Protein AF-A0A382Z714-F1 (afdb_monomer)

Mean predicted aligned error: 5.78 Å

InterPro domains:
  IPR004852 Di-haem cytochrome c peroxidase [PF03150] (22-232)
  IPR036909 Cytochrome c-like domain superfamily [G3DSA:1.10.760.10] (17-220)
  IPR036909 Cytochrome c-like domain superfamily [G3DSA:1.10.760.10] (221-259)
  IPR036909 Cytochrome c-like domain superfamily [SSF46626] (19-136)
  IPR036909 Cytochrome c-like domain superfamily [SSF46626] (215-258)
  IPR051395 Cytochrome c-dependent Peroxidase and MauG [PTHR30600] (18-257)

Solvent-accessible surface area (backbone atoms only — not comparable to full-atom values): 14145 Å² total; per-residue (Å²): 93,86,93,73,69,66,66,52,68,70,57,81,61,35,45,62,72,86,60,52,72,67,50,33,49,50,10,44,53,55,37,64,31,23,78,73,19,47,75,58,68,42,32,59,46,61,44,36,28,72,96,47,61,27,11,29,79,44,83,51,34,62,24,28,74,30,51,73,48,42,72,52,18,61,70,67,75,40,44,32,72,31,96,52,53,53,69,55,45,59,34,57,23,27,67,86,56,44,66,38,71,99,81,46,58,26,19,57,46,98,89,74,47,27,45,37,78,52,34,48,78,59,36,58,72,31,91,42,44,55,14,49,52,59,41,49,49,56,74,29,39,40,40,28,32,45,64,99,82,66,97,36,75,52,42,71,54,36,81,89,51,58,57,51,53,27,49,54,40,44,25,52,53,45,32,51,54,56,72,65,52,42,85,88,36,38,68,59,51,56,52,34,50,75,74,68,52,89,66,64,34,54,59,53,47,8,41,28,36,28,31,16,44,17,66,72,30,45,49,75,90,46,72,67,29,35,35,63,73,66,79,44,82,73,53,72,65,56,50,54,47,49,50,33,36,64,48,88,62,46,46,46,79,75,68,59,76,64,117

pLDDT: mean 89.33, std 10.78, range [45.03, 98.69]

Organism: NCBI:txid408172

Secondary structure (DSSP, 8-state):
-TTTT------S-BTTTT--HHHHHHHHHHHH-GGGSTTS---GGGTSBGGGTSB-SSSS-B-TT--SSHHHHHHTT-SPBPSSPPPP-TTTTBTT--EESTT--EEE-TTS-EE-TT-HHHHTTSSSHHHHHHHGGGG-IIIII--SS---HHHHHHTT--HHHHHHHHHHHHHHHHHHT-TTTHHHHHHHHHTT-----HHHHHHHHHHHHHHHS-----HHHHHHHTS----HHHHHHHHHHHTTT-GGGTS-S--

Structure (mmCIF, N/CA/C/O backbone):
data_AF-A0A382Z714-F1
#
_entry.id   AF-A0A382Z714-F1
#
loop_
_atom_site.group_PDB
_atom_site.id
_atom_site.type_symbol
_atom_site.label_atom_id
_atom_site.label_alt_id
_atom_site.label_comp_id
_atom_site.label_asym_id
_atom_site.label_entity_id
_atom_site.label_seq_id
_atom_site.pdbx_PDB_ins_code
_atom_site.Cartn_x
_atom_site.Cartn_y
_atom_site.Cartn_z
_atom_site.occupancy
_atom_site.B_iso_or_equiv
_atom_site.auth_seq_id
_atom_site.auth_comp_id
_atom_site.auth_asym_id
_atom_site.auth_atom_id
_atom_site.pdbx_PDB_model_num
ATOM 1 N N . LYS A 1 1 ? 14.746 -10.593 -27.944 1.00 51.25 1 LYS A N 1
ATOM 2 C CA . LYS A 1 1 ? 13.624 -11.308 -27.293 1.00 51.25 1 LYS A CA 1
ATOM 3 C C . LYS A 1 1 ? 14.062 -12.686 -26.797 1.00 51.25 1 LYS A C 1
ATOM 5 O O . LYS A 1 1 ? 13.893 -12.924 -25.617 1.00 51.25 1 LYS A O 1
ATOM 10 N N . GLU A 1 2 ? 14.714 -13.524 -27.610 1.00 54.62 2 GLU A N 1
ATOM 11 C CA . GLU A 1 2 ? 15.031 -14.921 -27.238 1.00 54.62 2 GLU A CA 1
ATOM 12 C C . GLU A 1 2 ? 15.967 -15.112 -26.027 1.00 54.62 2 GLU A C 1
ATOM 14 O O . GLU A 1 2 ? 15.710 -15.991 -25.217 1.00 54.62 2 GLU A O 1
ATOM 19 N N . LEU A 1 3 ? 16.999 -14.275 -25.840 1.00 56.41 3 LEU A N 1
ATOM 20 C CA . LEU A 1 3 ? 17.969 -14.475 -24.744 1.00 56.41 3 LEU A CA 1
ATOM 21 C C . LEU A 1 3 ? 17.419 -14.135 -23.341 1.00 56.41 3 LEU A C 1
ATOM 23 O O . LEU A 1 3 ? 17.880 -14.701 -22.359 1.00 56.41 3 LEU A O 1
ATOM 27 N N . TYR A 1 4 ? 16.442 -13.223 -23.247 1.00 68.31 4 TYR A N 1
ATOM 28 C CA . TYR A 1 4 ? 15.888 -12.731 -21.969 1.00 68.31 4 TYR A CA 1
ATOM 29 C C . TYR A 1 4 ? 14.373 -12.929 -21.844 1.00 68.31 4 TYR A C 1
ATOM 31 O O . TYR A 1 4 ? 13.778 -12.406 -20.913 1.00 68.31 4 TYR A O 1
ATOM 39 N N . GLN A 1 5 ? 13.748 -13.624 -22.802 1.00 76.25 5 GLN A N 1
ATOM 40 C CA . GLN A 1 5 ? 12.308 -13.924 -22.826 1.00 76.25 5 GLN A CA 1
ATOM 41 C C . GLN A 1 5 ? 11.415 -12.705 -22.520 1.00 76.25 5 GLN A C 1
ATOM 43 O O . GLN A 1 5 ? 10.431 -12.802 -21.802 1.00 76.25 5 GLN A O 1
ATOM 48 N N . LEU A 1 6 ? 11.782 -11.539 -23.067 1.00 82.75 6 LEU A N 1
ATOM 49 C CA . LEU A 1 6 ? 11.126 -10.268 -22.752 1.00 82.75 6 LEU A CA 1
ATOM 50 C C . LEU A 1 6 ? 9.688 -10.241 -23.273 1.00 82.75 6 LEU A C 1
ATOM 52 O O . LEU A 1 6 ? 9.472 -10.227 -24.492 1.00 82.75 6 LEU A O 1
ATOM 56 N N . THR A 1 7 ? 8.745 -10.160 -22.344 1.00 84.75 7 THR A N 1
ATOM 57 C CA . THR A 1 7 ? 7.316 -9.954 -22.582 1.00 84.75 7 THR A CA 1
ATOM 58 C C . THR A 1 7 ? 6.864 -8.653 -21.918 1.00 84.75 7 THR A C 1
ATOM 60 O O . THR A 1 7 ? 7.505 -8.221 -20.957 1.00 84.75 7 THR A O 1
ATOM 63 N N . PRO A 1 8 ? 5.799 -8.005 -22.424 1.00 84.88 8 PRO A N 1
ATOM 64 C CA . PRO A 1 8 ? 5.132 -6.936 -21.687 1.00 84.88 8 PRO A CA 1
ATOM 65 C C . PRO A 1 8 ? 4.751 -7.386 -20.270 1.00 84.88 8 PRO A C 1
ATOM 67 O O . PRO A 1 8 ? 4.528 -8.577 -20.032 1.00 84.88 8 PRO A O 1
ATOM 70 N N . LYS A 1 9 ? 4.692 -6.431 -19.343 1.00 84.56 9 LYS A N 1
ATOM 71 C CA . LYS A 1 9 ? 4.254 -6.649 -17.964 1.00 84.56 9 LYS A CA 1
ATOM 72 C C . LYS A 1 9 ? 2.793 -7.104 -17.900 1.00 84.56 9 LYS A C 1
ATOM 74 O O . LYS A 1 9 ? 1.932 -6.554 -18.581 1.00 84.56 9 LYS A O 1
ATOM 79 N N . GLU A 1 10 ? 2.510 -8.063 -17.021 1.00 84.69 10 GLU A N 1
ATOM 80 C CA . GLU A 1 10 ? 1.153 -8.540 -16.733 1.00 84.69 10 GLU A CA 1
ATOM 81 C C . GLU A 1 10 ? 0.629 -7.839 -15.474 1.00 84.69 10 GLU A C 1
ATOM 83 O O . GLU A 1 10 ? 1.058 -8.136 -14.365 1.00 84.69 10 GLU A O 1
ATOM 88 N N . CYS A 1 11 ? -0.280 -6.874 -15.634 1.00 86.06 11 CYS A N 1
ATOM 89 C CA . CYS A 1 11 ? -0.804 -6.085 -14.509 1.00 86.06 11 CYS A CA 1
ATOM 90 C C . CYS A 1 11 ? -2.157 -6.554 -13.970 1.00 86.06 11 CYS A C 1
ATOM 92 O O . CYS A 1 11 ? -2.603 -6.085 -12.923 1.00 86.06 11 CYS A O 1
ATOM 94 N N . GLY A 1 12 ? -2.822 -7.469 -14.678 1.00 84.25 12 GLY A N 1
ATOM 95 C CA . GLY A 1 12 ? -4.179 -7.904 -14.349 1.00 84.25 12 GLY A CA 1
ATOM 96 C C . GLY A 1 12 ? -4.269 -8.984 -13.268 1.00 84.25 12 GLY A C 1
ATOM 97 O O . GLY A 1 12 ? -5.333 -9.140 -12.667 1.00 84.25 12 GLY A O 1
ATOM 98 N N . ASP A 1 13 ? -3.191 -9.733 -13.006 1.00 90.06 13 ASP A N 1
ATOM 99 C CA . ASP A 1 13 ? -3.218 -10.874 -12.081 1.00 90.06 13 ASP A CA 1
ATOM 100 C C . ASP A 1 13 ? -2.911 -10.463 -10.633 1.00 90.06 13 ASP A C 1
ATOM 102 O O . ASP A 1 13 ? -1.870 -10.768 -10.044 1.00 90.06 13 ASP A O 1
ATOM 106 N N . ILE A 1 14 ? -3.851 -9.720 -10.054 1.00 92.44 14 ILE A N 1
ATOM 107 C CA . ILE A 1 14 ? -3.757 -9.211 -8.686 1.00 92.44 14 ILE A CA 1
ATOM 108 C C . ILE A 1 14 ? -4.420 -10.132 -7.658 1.00 92.44 14 ILE A C 1
ATOM 110 O O . ILE A 1 14 ? -5.306 -10.941 -7.956 1.00 92.44 14 ILE A O 1
ATOM 114 N N . ARG A 1 15 ? -3.985 -9.989 -6.408 1.00 92.06 15 ARG A N 1
ATOM 115 C CA . ARG A 1 15 ? -4.702 -10.473 -5.223 1.00 92.06 15 ARG A CA 1
ATOM 116 C C . ARG A 1 15 ? -5.983 -9.660 -5.039 1.00 92.06 15 ARG A C 1
ATOM 118 O O . ARG A 1 15 ? -6.067 -8.539 -5.522 1.00 92.06 15 ARG A O 1
ATOM 125 N N . PHE A 1 16 ? -6.972 -10.233 -4.349 1.00 91.25 16 PHE A N 1
ATOM 126 C CA . PHE A 1 16 ? -8.253 -9.564 -4.071 1.00 91.25 16 PHE A CA 1
ATOM 127 C C . PHE A 1 16 ? -8.984 -9.042 -5.323 1.00 91.25 16 PHE A C 1
ATOM 129 O O . PHE A 1 16 ? -9.716 -8.060 -5.262 1.00 91.25 16 PHE A O 1
ATOM 136 N N . ARG A 1 17 ? -8.784 -9.693 -6.477 1.00 87.56 17 ARG A N 1
ATOM 137 C CA . ARG A 1 17 ? -9.352 -9.255 -7.761 1.00 87.56 17 ARG A CA 1
ATOM 138 C C . ARG A 1 17 ? -10.883 -9.252 -7.775 1.00 87.56 17 ARG A C 1
ATOM 140 O O . ARG A 1 17 ? -11.477 -8.470 -8.504 1.00 87.56 17 ARG A O 1
ATOM 147 N N . ASP A 1 18 ? -11.491 -10.147 -7.004 1.00 91.75 18 ASP A N 1
ATOM 148 C CA . ASP A 1 18 ? -12.940 -10.341 -6.978 1.00 91.75 18 ASP A CA 1
ATOM 149 C C . ASP A 1 18 ? -13.610 -9.568 -5.816 1.00 91.75 18 ASP A C 1
ATOM 151 O O . ASP A 1 18 ? -14.776 -9.812 -5.516 1.00 91.75 18 ASP A O 1
ATOM 155 N N . ALA A 1 19 ? -12.877 -8.657 -5.156 1.00 94.88 19 ALA A N 1
ATOM 156 C CA . ALA A 1 19 ? -13.428 -7.777 -4.128 1.00 94.88 19 ALA A CA 1
ATOM 157 C C . ALA A 1 19 ? -14.449 -6.798 -4.725 1.00 94.88 19 ALA A C 1
ATOM 159 O O . ALA A 1 19 ? -14.295 -6.322 -5.852 1.00 94.88 19 ALA A O 1
ATOM 160 N N . SER A 1 20 ? -15.489 -6.493 -3.957 1.00 97.06 20 SER A N 1
ATOM 161 C CA . SER A 1 20 ? -16.503 -5.507 -4.320 1.00 97.06 20 SER A CA 1
ATOM 162 C C . SER A 1 20 ? -15.975 -4.073 -4.227 1.00 97.06 20 SER A C 1
ATOM 164 O O . SER A 1 20 ? -15.054 -3.777 -3.464 1.00 97.06 20 SER A O 1
ATOM 166 N N . ASP A 1 21 ? -16.609 -3.157 -4.962 1.00 97.62 21 ASP A N 1
ATOM 167 C CA . ASP A 1 21 ? -16.278 -1.727 -4.905 1.00 97.62 21 ASP A CA 1
ATOM 168 C C . ASP A 1 21 ? -16.415 -1.164 -3.478 1.00 97.62 21 ASP A C 1
ATOM 170 O O . ASP A 1 21 ? -15.606 -0.339 -3.058 1.00 97.62 21 ASP A O 1
ATOM 174 N N . ASP A 1 22 ? -17.398 -1.649 -2.708 1.00 98.00 22 ASP A N 1
ATOM 175 C CA . ASP A 1 22 ? -17.601 -1.259 -1.309 1.00 98.00 22 ASP A CA 1
ATOM 176 C C . ASP A 1 22 ? -16.440 -1.736 -0.407 1.00 98.00 22 ASP A C 1
ATOM 178 O O . ASP A 1 22 ? -16.016 -0.995 0.477 1.00 98.00 22 ASP A O 1
ATOM 182 N N . GLU A 1 23 ? -15.883 -2.935 -0.629 1.00 98.12 23 GLU A N 1
ATOM 183 C CA . GLU A 1 23 ? -14.712 -3.432 0.120 1.00 98.12 23 GLU A CA 1
ATOM 184 C C . GLU A 1 23 ? -13.444 -2.635 -0.207 1.00 98.12 23 GLU A C 1
ATOM 186 O O . GLU A 1 23 ? -12.685 -2.270 0.694 1.00 98.12 23 GLU A O 1
ATOM 191 N N . VAL A 1 24 ? -13.224 -2.325 -1.490 1.00 98.38 24 VAL A N 1
ATOM 192 C CA . VAL A 1 24 ? -12.110 -1.468 -1.927 1.00 98.38 24 VAL A CA 1
ATOM 193 C C . VAL A 1 24 ? -12.255 -0.071 -1.324 1.00 98.38 24 VAL A C 1
ATOM 195 O O . VAL A 1 24 ? -11.282 0.486 -0.814 1.00 98.38 24 VAL A O 1
ATOM 198 N N . HIS A 1 25 ? -13.471 0.480 -1.323 1.00 98.44 25 HIS A N 1
ATOM 199 C CA . HIS A 1 25 ? -13.750 1.782 -0.731 1.00 98.44 25 HIS A CA 1
ATOM 200 C C . HIS A 1 25 ? -13.543 1.790 0.788 1.00 98.44 25 HIS A C 1
ATOM 202 O O . HIS A 1 25 ? -12.924 2.718 1.307 1.00 98.44 25 HIS A O 1
ATOM 208 N N . LEU A 1 26 ? -13.972 0.746 1.500 1.00 98.50 26 LEU A N 1
ATOM 209 C CA . LEU A 1 26 ? -13.724 0.623 2.936 1.00 98.50 26 LEU A CA 1
ATOM 210 C C . LEU A 1 26 ? -12.221 0.565 3.248 1.00 98.50 26 LEU A C 1
ATOM 212 O O . LEU A 1 26 ? -11.752 1.236 4.167 1.00 98.50 26 LEU A O 1
ATOM 216 N N . GLY A 1 27 ? -11.449 -0.182 2.454 1.00 98.50 27 GLY A N 1
ATOM 217 C CA . GLY A 1 27 ? -9.991 -0.205 2.565 1.00 98.50 27 GLY A CA 1
ATOM 218 C C . GLY A 1 27 ? -9.349 1.162 2.303 1.00 98.50 27 GLY A C 1
ATOM 219 O O . GLY A 1 27 ? -8.408 1.531 3.004 1.00 98.50 27 GLY A O 1
ATOM 220 N N . LYS A 1 28 ? -9.891 1.948 1.363 1.00 98.50 28 LYS A N 1
ATOM 221 C CA . LYS A 1 28 ? -9.458 3.332 1.119 1.00 98.50 28 LYS A CA 1
ATOM 222 C C . LYS A 1 28 ? -9.695 4.221 2.341 1.00 98.50 28 LYS A C 1
ATOM 224 O O . LYS A 1 28 ? -8.778 4.917 2.767 1.00 98.50 28 LYS A O 1
ATOM 229 N N . LEU A 1 29 ? -10.897 4.174 2.922 1.00 98.31 29 LEU A N 1
ATOM 230 C CA . LEU A 1 29 ? -11.220 4.963 4.114 1.00 98.31 29 LEU A CA 1
ATOM 231 C C . LEU A 1 29 ? -10.264 4.637 5.268 1.00 98.31 29 LEU A C 1
ATOM 233 O O . LEU A 1 29 ? -9.801 5.541 5.953 1.00 98.31 29 LEU A O 1
ATOM 237 N N . LEU A 1 30 ? -9.915 3.359 5.454 1.00 98.31 30 LEU A N 1
ATOM 238 C CA . LEU A 1 30 ? -8.910 2.945 6.438 1.00 98.31 30 LEU A CA 1
ATOM 239 C C . LEU A 1 30 ? -7.512 3.488 6.112 1.00 98.31 30 LEU A C 1
ATOM 241 O O . LEU A 1 30 ? -6.824 3.960 7.012 1.00 98.31 30 LEU A O 1
ATOM 245 N N . PHE A 1 31 ? -7.098 3.451 4.845 1.00 98.19 31 PHE A N 1
ATOM 246 C CA . PHE A 1 31 ? -5.790 3.940 4.394 1.00 98.19 31 PHE A CA 1
ATOM 247 C C . PHE A 1 31 ? -5.604 5.453 4.616 1.00 98.19 31 PHE A C 1
ATOM 249 O O . PHE A 1 31 ? -4.496 5.923 4.887 1.00 98.19 31 PHE A O 1
ATOM 256 N N . GLU A 1 32 ? -6.693 6.213 4.519 1.00 97.06 32 GLU A N 1
ATOM 257 C CA . GLU A 1 32 ? -6.733 7.663 4.743 1.00 97.06 32 GLU A CA 1
ATOM 258 C C . GLU A 1 32 ? -7.019 8.033 6.211 1.00 97.06 32 GLU A C 1
ATOM 260 O O . GLU A 1 32 ? -6.857 9.190 6.607 1.00 97.06 32 GLU A O 1
ATOM 265 N N . SER A 1 33 ? -7.422 7.066 7.042 1.00 95.88 33 SER A N 1
ATOM 266 C CA . SER A 1 33 ? -7.841 7.321 8.417 1.00 95.88 33 SER A CA 1
ATOM 267 C C . SER A 1 33 ? -6.668 7.393 9.385 1.00 95.88 33 SER A C 1
ATOM 269 O O . SER A 1 33 ? -5.870 6.466 9.522 1.00 95.88 33 SER A O 1
ATOM 271 N N . LYS A 1 34 ? -6.641 8.477 10.160 1.00 94.00 34 LYS A N 1
ATOM 272 C CA . LYS A 1 34 ? -5.731 8.634 11.300 1.00 94.00 34 LYS A CA 1
ATOM 273 C C . LYS A 1 34 ? -6.179 7.845 12.529 1.00 94.00 34 LYS A C 1
ATOM 275 O O . LYS A 1 34 ? -5.385 7.643 13.439 1.00 94.00 34 LYS A O 1
ATOM 280 N N . ALA A 1 35 ? -7.409 7.317 12.520 1.00 92.62 35 ALA A N 1
ATOM 281 C CA . ALA A 1 35 ? -7.956 6.522 13.617 1.00 92.62 35 ALA A CA 1
ATOM 282 C C . ALA A 1 35 ? -7.135 5.256 13.912 1.00 92.62 35 ALA A C 1
ATOM 284 O O . ALA A 1 35 ? -7.243 4.692 15.001 1.00 92.62 35 ALA A O 1
ATOM 285 N N . LEU A 1 36 ? -6.312 4.811 12.962 1.00 92.69 36 LEU A N 1
ATOM 286 C CA . LEU A 1 36 ? -5.424 3.665 13.123 1.00 92.69 36 LEU A CA 1
ATOM 287 C C . LEU A 1 36 ? -4.092 4.009 13.808 1.00 92.69 36 LEU A C 1
ATOM 289 O O . LEU A 1 36 ? -3.400 3.089 14.240 1.00 92.69 36 LEU A O 1
ATOM 293 N N . SER A 1 37 ? -3.727 5.290 13.931 1.00 90.69 37 SER A N 1
ATOM 294 C CA . SER A 1 37 ? -2.521 5.702 14.653 1.00 90.69 37 SER A CA 1
ATOM 295 C C . SER A 1 37 ? -2.792 5.924 16.142 1.00 90.69 37 SER A C 1
ATOM 297 O O . SER A 1 37 ? -3.920 6.188 16.569 1.00 90.69 37 SER A O 1
ATOM 299 N N . GLY A 1 38 ? -1.742 5.809 16.956 1.00 85.94 38 GLY A N 1
ATOM 300 C CA . GLY A 1 38 ? -1.833 5.969 18.408 1.00 85.94 38 GLY A CA 1
ATOM 301 C C . GLY A 1 38 ? -2.152 7.392 18.863 1.00 85.94 38 GLY A C 1
ATOM 302 O O . GLY A 1 38 ? -2.746 7.554 19.926 1.00 85.94 38 GLY A O 1
ATOM 303 N N . ASN A 1 39 ? -1.805 8.401 18.056 1.00 84.19 39 ASN A N 1
ATOM 304 C CA . ASN A 1 39 ? -2.000 9.822 18.363 1.00 84.19 39 ASN A CA 1
ATOM 305 C C . ASN A 1 39 ? -3.025 10.523 17.445 1.00 84.19 39 ASN A C 1
ATOM 307 O O . ASN A 1 39 ? -3.153 11.743 17.518 1.00 84.19 39 ASN A O 1
ATOM 311 N N . ASP A 1 40 ? -3.740 9.792 16.580 1.00 88.94 40 ASP A N 1
ATOM 312 C CA . ASP A 1 40 ? -4.732 10.354 15.645 1.00 88.94 40 ASP A CA 1
ATOM 313 C C . ASP A 1 40 ? -4.189 11.435 14.684 1.00 88.94 40 ASP A C 1
ATOM 315 O O . ASP A 1 40 ? -4.911 12.306 14.193 1.00 88.94 40 ASP A O 1
ATOM 319 N N . ASP A 1 41 ? -2.896 11.382 14.373 1.00 88.19 41 ASP A N 1
ATOM 320 C CA . ASP A 1 41 ? -2.156 12.427 13.660 1.00 88.19 41 ASP A CA 1
ATOM 321 C C . ASP A 1 41 ? -1.597 11.998 12.292 1.00 88.19 41 ASP A C 1
ATOM 323 O O . ASP A 1 41 ? -1.389 12.861 11.429 1.00 88.19 41 ASP A O 1
ATOM 327 N N . ILE A 1 42 ? -1.440 10.693 12.057 1.00 91.75 42 ILE A N 1
ATOM 328 C CA . ILE A 1 42 ? -0.852 10.101 10.851 1.00 91.75 42 ILE A CA 1
ATOM 329 C C . ILE A 1 42 ? -1.721 8.966 10.294 1.00 91.75 42 ILE A C 1
ATOM 331 O O . ILE A 1 42 ? -2.311 8.193 11.038 1.00 91.75 42 ILE A O 1
ATOM 335 N N . ALA A 1 43 ? -1.779 8.859 8.971 1.00 94.81 43 ALA A N 1
ATOM 336 C CA . ALA A 1 43 ? -2.410 7.777 8.224 1.00 94.81 43 ALA A CA 1
ATOM 337 C C . ALA A 1 43 ? -1.440 7.229 7.164 1.00 94.81 43 ALA A C 1
ATOM 339 O O . ALA A 1 43 ? -0.400 7.835 6.888 1.00 94.81 43 ALA A O 1
ATOM 340 N N . CYS A 1 44 ? -1.783 6.105 6.528 1.00 96.50 44 CYS A N 1
ATOM 341 C CA . CYS A 1 44 ? -0.941 5.487 5.498 1.00 96.50 44 CYS A CA 1
ATOM 342 C C . CYS A 1 44 ? -0.650 6.458 4.342 1.00 96.50 44 CYS A C 1
ATOM 344 O O . CYS A 1 44 ? 0.483 6.535 3.866 1.00 96.50 44 CYS A O 1
ATOM 346 N N . ILE A 1 45 ? -1.659 7.243 3.945 1.00 95.50 45 ILE A N 1
ATOM 347 C CA . ILE A 1 45 ? -1.566 8.230 2.860 1.00 95.50 45 ILE A CA 1
ATOM 348 C C . ILE A 1 45 ? -0.482 9.291 3.096 1.00 95.50 45 ILE A C 1
ATOM 350 O O . ILE A 1 45 ? 0.110 9.758 2.131 1.00 95.50 45 ILE A O 1
ATOM 354 N N . ASN A 1 46 ? -0.131 9.614 4.349 1.00 93.19 46 ASN A N 1
ATOM 355 C CA . ASN A 1 46 ? 0.874 10.646 4.630 1.00 93.19 46 ASN A CA 1
ATOM 356 C C . ASN A 1 46 ? 2.306 10.226 4.250 1.00 93.19 46 ASN A C 1
ATOM 358 O O . ASN A 1 46 ? 3.145 11.099 4.059 1.00 93.19 46 ASN A O 1
ATOM 362 N N . CYS A 1 47 ? 2.575 8.920 4.126 1.00 94.00 47 CYS A N 1
ATOM 363 C CA . CYS A 1 47 ? 3.864 8.373 3.676 1.00 94.00 47 CYS A CA 1
ATOM 364 C C . CYS A 1 47 ? 3.794 7.763 2.263 1.00 94.00 47 CYS A C 1
ATOM 366 O O . CYS A 1 47 ? 4.811 7.342 1.711 1.00 94.00 47 CYS A O 1
ATOM 368 N N . HIS A 1 48 ? 2.597 7.660 1.687 1.00 96.31 48 HIS A N 1
ATOM 369 C CA . HIS A 1 48 ? 2.324 6.978 0.425 1.00 96.31 48 HIS A CA 1
ATOM 370 C C . HIS A 1 48 ? 1.566 7.914 -0.519 1.00 96.31 48 HIS A C 1
ATOM 372 O O . HIS A 1 48 ? 0.400 7.700 -0.842 1.00 96.31 48 HIS A O 1
ATOM 378 N N . LEU A 1 49 ? 2.261 8.963 -0.958 1.00 94.94 49 LEU A N 1
ATOM 379 C CA . LEU A 1 49 ? 1.700 10.107 -1.673 1.00 94.94 49 LEU A CA 1
ATOM 380 C C . LEU A 1 49 ? 1.645 9.856 -3.184 1.00 94.94 49 LEU A C 1
ATOM 382 O O . LEU A 1 49 ? 2.634 9.431 -3.791 1.00 94.94 49 LEU A O 1
ATOM 386 N N . ASP A 1 50 ? 0.512 10.180 -3.810 1.00 93.69 50 ASP A N 1
ATOM 387 C CA . ASP A 1 50 ? 0.302 10.025 -5.259 1.00 93.69 50 ASP A CA 1
ATOM 388 C C . ASP A 1 50 ? 1.336 10.801 -6.090 1.00 93.69 50 ASP A C 1
ATOM 390 O O . ASP A 1 50 ? 1.947 10.246 -7.005 1.00 93.69 50 ASP A O 1
ATOM 394 N N . GLU A 1 51 ? 1.650 12.037 -5.680 1.00 93.38 51 GLU A N 1
ATOM 395 C CA . GLU A 1 51 ? 2.651 12.896 -6.335 1.00 93.38 51 GLU A CA 1
ATOM 396 C C . GLU A 1 51 ? 4.026 12.217 -6.474 1.00 93.38 51 GLU A C 1
ATOM 398 O O . GLU A 1 51 ? 4.757 12.461 -7.439 1.00 93.38 51 GLU A O 1
ATOM 403 N N . PHE A 1 52 ? 4.364 11.311 -5.553 1.00 93.56 52 PHE A N 1
ATOM 404 C CA . PHE A 1 52 ? 5.641 10.603 -5.528 1.00 93.56 52 PHE A CA 1
ATOM 405 C C . PHE A 1 52 ? 5.501 9.112 -5.846 1.00 93.56 52 PHE A C 1
ATOM 407 O O . PHE A 1 52 ? 6.309 8.304 -5.387 1.00 93.56 52 PHE A O 1
ATOM 414 N N . ASN A 1 53 ? 4.519 8.729 -6.669 1.00 92.81 53 ASN A N 1
ATOM 415 C CA . ASN A 1 53 ? 4.271 7.334 -7.058 1.00 92.81 53 ASN A CA 1
ATOM 416 C C . ASN A 1 53 ? 4.030 6.425 -5.841 1.00 92.81 53 ASN A C 1
ATOM 418 O O . ASN A 1 53 ? 4.576 5.319 -5.748 1.00 92.81 53 ASN A O 1
ATOM 422 N N . ILE A 1 54 ? 3.217 6.903 -4.900 1.00 95.31 54 ILE A N 1
ATOM 423 C CA . ILE A 1 54 ? 2.828 6.194 -3.676 1.00 95.31 54 ILE A CA 1
ATOM 424 C C . ILE A 1 54 ? 4.038 5.935 -2.761 1.00 95.31 54 ILE A C 1
ATOM 426 O O . ILE A 1 54 ? 4.177 4.879 -2.141 1.00 95.31 54 ILE A O 1
ATOM 430 N N . THR A 1 55 ? 4.930 6.926 -2.690 1.00 93.88 55 THR A N 1
ATOM 431 C CA . THR A 1 55 ? 6.049 7.021 -1.734 1.00 93.88 55 THR A CA 1
ATOM 432 C C . THR A 1 55 ? 5.978 8.350 -0.979 1.00 93.88 55 THR A C 1
ATOM 434 O O . THR A 1 55 ? 5.145 9.194 -1.293 1.00 93.88 55 THR A O 1
ATOM 437 N N . ASP A 1 56 ? 6.858 8.561 -0.001 1.00 92.00 56 ASP A N 1
ATOM 438 C CA . ASP A 1 56 ? 6.876 9.785 0.819 1.00 92.00 56 ASP A CA 1
ATOM 439 C C . ASP A 1 56 ? 7.566 10.967 0.099 1.00 92.00 56 ASP A C 1
ATOM 441 O O . ASP A 1 56 ? 7.481 12.122 0.495 1.00 92.00 56 ASP A O 1
ATOM 445 N N . GLY A 1 57 ? 8.326 10.702 -0.971 1.00 91.31 57 GLY A N 1
ATOM 446 C CA . GLY A 1 57 ? 9.169 11.726 -1.607 1.00 91.31 57 GLY A CA 1
ATOM 447 C C . GLY A 1 57 ? 10.375 12.166 -0.758 1.00 91.31 57 GLY A C 1
ATOM 448 O O . GLY A 1 57 ? 11.158 13.013 -1.190 1.00 91.31 57 GLY A O 1
ATOM 449 N N . LEU A 1 58 ? 10.573 11.557 0.417 1.00 92.56 58 LEU A N 1
ATOM 450 C CA . LEU A 1 58 ? 11.692 11.797 1.326 1.00 92.56 58 LEU A CA 1
ATOM 451 C C . LEU A 1 58 ? 12.693 10.626 1.336 1.00 92.56 58 LEU A C 1
ATOM 453 O O . LEU A 1 58 ? 12.292 9.467 1.208 1.00 92.56 58 LEU A O 1
ATOM 457 N N . PRO A 1 59 ? 14.001 10.875 1.559 1.00 90.56 59 PRO A N 1
ATOM 458 C CA . PRO A 1 59 ? 14.985 9.803 1.731 1.00 90.56 59 PRO A CA 1
ATOM 459 C C . PRO A 1 59 ? 14.671 8.868 2.906 1.00 90.56 59 PRO A C 1
ATOM 461 O O . PRO A 1 59 ? 14.853 7.660 2.789 1.00 90.56 59 PRO A O 1
ATOM 464 N N . LEU A 1 60 ? 14.191 9.424 4.020 1.00 91.62 60 LEU A N 1
ATOM 465 C CA . LEU A 1 60 ? 13.684 8.707 5.187 1.00 91.62 60 LEU A CA 1
ATOM 466 C C . LEU A 1 60 ? 12.358 9.342 5.584 1.00 91.62 60 LEU A C 1
ATOM 468 O O . LEU A 1 60 ? 12.254 10.570 5.573 1.00 91.62 60 LEU A O 1
ATOM 472 N N . ALA A 1 61 ? 11.379 8.501 5.908 1.00 90.62 61 ALA A N 1
ATOM 473 C CA . ALA A 1 61 ? 10.056 8.976 6.263 1.00 90.62 61 ALA A CA 1
ATOM 474 C C . ALA A 1 61 ? 10.025 9.584 7.667 1.00 90.62 61 ALA A C 1
ATOM 476 O O . ALA A 1 61 ? 10.850 9.255 8.525 1.00 90.62 61 ALA A O 1
ATOM 477 N N . ILE A 1 62 ? 9.051 10.462 7.889 1.00 90.38 62 ILE A N 1
ATOM 478 C CA . ILE A 1 62 ? 8.753 11.040 9.200 1.00 90.38 62 ILE A CA 1
ATOM 479 C C . ILE A 1 62 ? 7.412 10.472 9.654 1.00 90.38 62 ILE A C 1
ATOM 481 O O . ILE A 1 62 ? 6.383 10.763 9.049 1.00 90.38 62 ILE A O 1
ATOM 485 N N . GLY A 1 63 ? 7.409 9.646 10.692 1.00 88.19 63 GLY A N 1
ATOM 486 C CA . GLY A 1 63 ? 6.206 8.990 11.185 1.00 88.19 63 GLY A CA 1
ATOM 487 C C . GLY A 1 63 ? 5.347 9.891 12.067 1.00 88.19 63 GLY A C 1
ATOM 488 O O . GLY A 1 63 ? 5.201 11.094 11.820 1.00 88.19 63 GLY A O 1
ATOM 489 N N . VAL A 1 64 ? 4.732 9.271 13.069 1.00 86.12 64 VAL A N 1
ATOM 490 C CA . VAL A 1 64 ? 3.947 9.895 14.145 1.00 86.12 64 VAL A CA 1
ATOM 491 C C . VAL A 1 64 ? 4.570 11.201 14.657 1.00 86.12 64 VAL A C 1
ATOM 493 O O . VAL A 1 64 ? 5.793 11.353 14.677 1.00 86.12 64 VAL A O 1
ATOM 496 N N . GLU A 1 65 ? 3.721 12.157 15.037 1.00 86.19 65 GLU A N 1
ATOM 497 C CA . GLU A 1 65 ? 4.021 13.555 15.398 1.00 86.19 65 GLU A CA 1
ATOM 498 C C . GLU A 1 65 ? 4.546 14.446 14.256 1.00 86.19 65 GLU A C 1
ATOM 500 O O . GLU A 1 65 ? 4.728 15.652 14.444 1.00 86.19 65 GLU A O 1
ATOM 505 N N . GLY A 1 66 ? 4.767 13.902 13.057 1.00 86.31 66 GLY A N 1
ATOM 506 C CA . GLY A 1 66 ? 5.090 14.699 11.874 1.00 86.31 66 GLY A CA 1
ATOM 507 C C . GLY A 1 66 ? 3.907 15.559 11.405 1.00 86.31 66 GLY A C 1
ATOM 508 O O . GLY A 1 66 ? 2.754 15.123 11.417 1.00 86.31 66 GLY A O 1
ATOM 509 N N . ILE A 1 67 ? 4.197 16.776 10.936 1.00 87.19 67 ILE A N 1
ATOM 510 C CA . ILE A 1 67 ? 3.194 17.752 10.473 1.00 87.19 67 ILE A CA 1
ATOM 511 C C . ILE A 1 67 ? 3.417 18.064 8.996 1.00 87.19 67 ILE A C 1
ATOM 513 O O . ILE A 1 67 ? 4.496 18.507 8.625 1.00 87.19 67 ILE A O 1
ATOM 517 N N . GLY A 1 68 ? 2.382 17.916 8.168 1.00 88.25 68 GLY A N 1
ATOM 518 C CA . GLY A 1 68 ? 2.471 18.117 6.718 1.00 88.25 68 GLY A CA 1
ATOM 519 C C . GLY A 1 68 ? 2.888 16.848 5.973 1.00 88.25 68 GLY A C 1
ATOM 520 O O . GLY A 1 68 ? 2.864 15.754 6.537 1.00 88.25 68 GLY A O 1
ATOM 521 N N . GLU A 1 69 ? 3.253 16.992 4.702 1.00 90.00 69 GLU A N 1
ATOM 522 C CA . GLU A 1 69 ? 3.594 15.892 3.786 1.00 90.00 69 GLU A CA 1
ATOM 523 C C . GLU A 1 69 ? 4.856 16.248 2.987 1.00 90.00 69 GLU A C 1
ATOM 525 O O . GLU A 1 69 ? 5.196 17.429 2.846 1.00 90.00 69 GLU A O 1
ATOM 530 N N . GLY A 1 70 ? 5.597 15.240 2.516 1.00 87.00 70 GLY A N 1
ATOM 531 C CA . GLY A 1 70 ? 6.829 15.433 1.750 1.00 87.00 70 GLY A CA 1
ATOM 532 C C . GLY A 1 70 ? 7.816 16.404 2.411 1.00 87.00 70 GLY A C 1
ATOM 533 O O . GLY A 1 70 ? 8.105 16.334 3.608 1.00 87.00 70 GLY A O 1
ATOM 534 N N . MET A 1 71 ? 8.343 17.353 1.632 1.00 88.62 71 MET A N 1
ATOM 535 C CA . MET A 1 71 ? 9.341 18.317 2.120 1.00 88.62 71 MET A CA 1
ATOM 536 C C . MET A 1 71 ? 8.831 19.220 3.252 1.00 88.62 71 MET A C 1
ATOM 538 O O . MET A 1 71 ? 9.635 19.637 4.094 1.00 88.62 71 MET A O 1
ATOM 542 N N . ASP A 1 72 ? 7.525 19.494 3.317 1.00 88.56 72 ASP A N 1
ATOM 543 C CA . ASP A 1 72 ? 6.941 20.272 4.413 1.00 88.56 72 ASP A CA 1
ATOM 544 C C . ASP A 1 72 ? 7.009 19.473 5.716 1.00 88.56 72 ASP A C 1
ATOM 546 O O . ASP A 1 72 ? 7.388 20.024 6.753 1.00 88.56 72 ASP A O 1
ATOM 550 N N . ARG A 1 73 ? 6.764 18.158 5.654 1.00 88.62 73 ARG A N 1
ATOM 551 C CA . ARG A 1 73 ? 6.879 17.246 6.803 1.00 88.62 73 ARG A CA 1
ATOM 552 C C . ARG A 1 73 ? 8.271 17.248 7.416 1.00 88.62 73 ARG A C 1
ATOM 554 O O . ARG A 1 73 ? 8.418 17.353 8.631 1.00 88.62 73 ARG A O 1
ATOM 561 N N . MET A 1 74 ? 9.296 17.223 6.568 1.00 85.44 74 MET A N 1
ATOM 562 C CA . MET A 1 74 ? 10.692 17.320 6.998 1.00 85.44 74 MET A CA 1
ATOM 563 C C . MET A 1 74 ? 11.029 18.703 7.579 1.00 85.44 74 MET A C 1
ATOM 565 O O . MET A 1 74 ? 11.755 18.801 8.568 1.00 85.44 74 MET A O 1
ATOM 569 N N . SER A 1 75 ? 10.506 19.775 6.980 1.00 85.06 75 SER A N 1
ATOM 570 C CA . SER A 1 75 ? 10.862 21.158 7.332 1.00 85.06 75 SER A CA 1
ATOM 571 C C . SER A 1 75 ? 10.382 21.589 8.720 1.00 85.06 75 SER A C 1
ATOM 573 O O . SER A 1 75 ? 10.993 22.468 9.326 1.00 85.06 75 SER A O 1
ATOM 575 N N . HIS A 1 76 ? 9.330 20.961 9.253 1.00 82.56 76 HIS A N 1
ATOM 576 C CA . HIS A 1 76 ? 8.853 21.222 10.615 1.00 82.56 76 HIS A CA 1
ATOM 577 C C . HIS A 1 76 ? 9.795 20.673 11.699 1.00 82.56 76 HIS A C 1
ATOM 579 O O . HIS A 1 76 ? 9.749 21.145 12.834 1.00 82.56 76 HIS A O 1
ATOM 585 N N . GLY A 1 77 ? 10.653 19.699 11.368 1.00 77.44 77 GLY A N 1
ATOM 586 C CA . GLY A 1 77 ? 11.605 19.106 12.314 1.00 77.44 77 GLY A CA 1
ATOM 587 C C . GLY A 1 77 ? 10.951 18.374 13.493 1.00 77.44 77 GLY A C 1
ATOM 588 O O . GLY A 1 77 ? 11.582 18.221 14.537 1.00 77.44 77 GLY A O 1
ATOM 589 N N . MET A 1 78 ? 9.694 17.957 13.335 1.00 79.81 78 MET A N 1
ATOM 590 C CA . MET A 1 78 ? 8.922 17.182 14.306 1.00 79.81 78 MET A CA 1
ATOM 591 C C . MET A 1 78 ? 8.669 15.772 13.777 1.00 79.81 78 MET A C 1
ATOM 593 O O . MET A 1 78 ? 8.644 15.569 12.566 1.00 79.81 78 MET A O 1
ATOM 597 N N . GLY A 1 79 ? 8.429 14.826 14.681 1.00 84.38 79 GLY A N 1
ATOM 598 C CA . GLY A 1 79 ? 8.096 13.452 14.332 1.00 84.38 79 GLY A CA 1
ATOM 599 C C . GLY A 1 79 ? 9.254 12.469 14.426 1.00 84.38 79 GLY A C 1
ATOM 600 O O . GLY A 1 79 ? 10.433 12.835 14.408 1.00 84.38 79 GLY A O 1
ATOM 601 N N . ALA A 1 80 ? 8.900 11.193 14.546 1.00 86.75 80 ALA A N 1
ATOM 602 C CA . ALA A 1 80 ? 9.868 10.106 14.587 1.00 86.75 80 ALA A CA 1
ATOM 603 C C . ALA A 1 80 ? 10.469 9.866 13.194 1.00 86.75 80 ALA A C 1
ATOM 605 O O . ALA A 1 80 ? 9.752 9.794 12.198 1.00 86.75 80 ALA A O 1
ATOM 606 N N . ILE A 1 81 ? 11.792 9.727 13.108 1.00 88.75 81 ILE A N 1
ATOM 607 C CA . ILE A 1 81 ? 12.451 9.362 11.849 1.00 88.75 81 ILE A CA 1
ATOM 608 C C . ILE A 1 81 ? 12.332 7.852 11.669 1.00 88.75 81 ILE A C 1
ATOM 610 O O . ILE A 1 81 ? 12.881 7.084 12.459 1.00 88.75 81 ILE A O 1
ATOM 614 N N . VAL A 1 82 ? 11.683 7.428 10.591 1.00 90.50 82 VAL A N 1
ATOM 615 C CA . VAL A 1 82 ? 11.588 6.016 10.223 1.00 90.50 82 VAL A CA 1
ATOM 616 C C . VAL A 1 82 ? 12.925 5.563 9.638 1.00 90.50 82 VAL A C 1
ATOM 618 O O . VAL A 1 82 ? 13.516 6.218 8.779 1.00 90.50 82 VAL A O 1
ATOM 621 N N . ALA A 1 83 ? 13.417 4.407 10.082 1.00 89.19 83 ALA A N 1
ATOM 622 C CA . ALA A 1 83 ? 14.768 3.935 9.765 1.00 89.19 83 ALA A CA 1
ATOM 623 C C . ALA A 1 83 ? 15.011 3.599 8.278 1.00 89.19 83 ALA A C 1
ATOM 625 O O . ALA A 1 83 ? 16.153 3.347 7.882 1.00 89.19 83 ALA A O 1
ATOM 626 N N . ARG A 1 84 ? 13.960 3.540 7.450 1.00 91.00 84 ARG A N 1
ATOM 627 C CA . ARG A 1 84 ? 14.045 3.220 6.020 1.00 91.00 84 ARG A CA 1
ATOM 628 C C . ARG A 1 84 ? 13.099 4.091 5.197 1.00 91.00 84 ARG A C 1
ATOM 630 O O . ARG A 1 84 ? 12.120 4.626 5.701 1.00 91.00 84 ARG A O 1
ATOM 637 N N . ASN A 1 85 ? 13.407 4.193 3.909 1.00 93.25 85 ASN A N 1
ATOM 638 C CA . ASN A 1 85 ? 12.558 4.843 2.918 1.00 93.25 85 ASN A CA 1
ATOM 639 C C . ASN A 1 85 ? 11.222 4.092 2.738 1.00 93.25 85 ASN A C 1
ATOM 641 O O . ASN A 1 85 ? 11.205 2.855 2.748 1.00 93.25 85 ASN A O 1
ATOM 645 N N . ALA A 1 86 ? 10.135 4.837 2.522 1.00 93.31 86 ALA A N 1
ATOM 646 C CA . ALA A 1 86 ? 8.826 4.286 2.181 1.00 93.31 86 ALA A CA 1
ATOM 647 C C . ALA A 1 86 ? 8.846 3.657 0.777 1.00 93.31 86 ALA A C 1
ATOM 649 O O . ALA A 1 86 ? 9.183 4.312 -0.209 1.00 93.31 86 ALA A O 1
ATOM 650 N N . ILE A 1 87 ? 8.485 2.376 0.686 1.00 92.38 87 ILE A N 1
ATOM 651 C CA . ILE A 1 87 ? 8.436 1.637 -0.584 1.00 92.38 87 ILE A CA 1
ATOM 652 C C . ILE A 1 87 ? 7.198 2.068 -1.378 1.00 92.38 87 ILE A C 1
ATOM 654 O O . ILE A 1 87 ? 6.131 2.254 -0.802 1.00 92.38 87 ILE A O 1
ATOM 658 N N . SER A 1 88 ? 7.320 2.173 -2.704 1.00 94.88 88 SER A N 1
ATOM 659 C CA . SER A 1 88 ? 6.153 2.390 -3.568 1.00 94.88 88 SER A CA 1
ATOM 660 C C . SER A 1 88 ? 5.191 1.210 -3.479 1.00 94.88 88 SER A C 1
ATOM 662 O O . SER A 1 88 ? 5.606 0.056 -3.592 1.00 94.88 88 SER A O 1
ATOM 664 N N . LEU A 1 89 ? 3.896 1.488 -3.340 1.00 96.12 89 LEU A N 1
ATOM 665 C CA . LEU A 1 89 ? 2.872 0.440 -3.350 1.00 96.12 89 LEU A CA 1
ATOM 666 C C . LEU A 1 89 ? 2.444 0.032 -4.769 1.00 96.12 89 LEU A C 1
ATOM 668 O O . LEU A 1 89 ? 1.623 -0.869 -4.926 1.00 96.12 89 LEU A O 1
ATOM 672 N N . ILE A 1 90 ? 3.009 0.635 -5.819 1.00 94.62 90 ILE A N 1
ATOM 673 C CA . ILE A 1 90 ? 2.647 0.298 -7.199 1.00 94.62 90 ILE A CA 1
ATOM 674 C C . ILE A 1 90 ? 3.033 -1.152 -7.515 1.00 94.62 90 ILE A C 1
ATOM 676 O O . ILE A 1 90 ? 4.199 -1.541 -7.496 1.00 94.62 90 ILE A O 1
ATOM 680 N N . GLY A 1 91 ? 2.037 -1.957 -7.877 1.00 93.25 91 GLY A N 1
ATOM 681 C CA . GLY A 1 91 ? 2.191 -3.341 -8.313 1.00 93.25 91 GLY A CA 1
ATOM 682 C C . GLY A 1 91 ? 2.398 -4.359 -7.189 1.00 93.25 91 GLY A C 1
ATOM 683 O O . GLY A 1 91 ? 2.438 -5.553 -7.486 1.00 93.25 91 GLY A O 1
ATOM 684 N N . VAL A 1 92 ? 2.465 -3.945 -5.916 1.00 94.19 92 VAL A N 1
ATOM 685 C CA . VAL A 1 92 ? 2.678 -4.872 -4.779 1.00 94.19 92 VAL A CA 1
ATOM 686 C C . VAL A 1 92 ? 1.499 -5.832 -4.567 1.00 94.19 92 VAL A C 1
ATOM 688 O O . VAL A 1 92 ? 1.645 -6.877 -3.938 1.00 94.19 92 VAL A O 1
ATOM 691 N N . GLY A 1 93 ? 0.332 -5.498 -5.127 1.00 95.00 93 GLY A N 1
ATOM 692 C CA . GLY A 1 93 ? -0.857 -6.350 -5.160 1.00 95.00 93 GLY A CA 1
ATOM 693 C C . GLY A 1 93 ? -0.800 -7.523 -6.134 1.00 95.00 93 GLY A C 1
ATOM 694 O O . GLY A 1 93 ? -1.675 -8.387 -6.085 1.00 95.00 93 GLY A O 1
ATOM 695 N N . HIS A 1 94 ? 0.186 -7.583 -7.030 1.00 94.38 94 HIS A N 1
ATOM 696 C CA . HIS A 1 94 ? 0.278 -8.659 -8.015 1.00 94.38 94 HIS A CA 1
ATOM 697 C C . HIS A 1 94 ? 0.652 -10.002 -7.364 1.00 94.38 94 HIS A C 1
ATOM 699 O O . HIS A 1 94 ? 1.435 -10.057 -6.415 1.00 94.38 94 HIS A O 1
ATOM 705 N N . LYS A 1 95 ? 0.125 -11.121 -7.877 1.00 91.94 95 LYS A N 1
ATOM 706 C CA . LYS A 1 95 ? 0.298 -12.450 -7.252 1.00 91.94 95 LYS A CA 1
ATOM 707 C C . LYS A 1 95 ? 1.733 -12.968 -7.215 1.00 91.94 95 LYS A C 1
ATOM 709 O O . LYS A 1 95 ? 2.043 -13.803 -6.369 1.00 91.94 95 LYS A O 1
ATOM 714 N N . SER A 1 96 ? 2.600 -12.497 -8.108 1.00 90.31 96 SER A N 1
ATOM 715 C CA . SER A 1 96 ? 4.030 -12.837 -8.070 1.00 90.31 96 SER A CA 1
ATOM 716 C C . SER A 1 96 ? 4.826 -12.020 -7.046 1.00 90.31 96 SER A C 1
ATOM 718 O O . SER A 1 96 ? 5.970 -12.369 -6.756 1.00 90.31 96 SER A O 1
ATOM 720 N N . PHE A 1 97 ? 4.238 -10.974 -6.455 1.00 91.94 97 PHE A N 1
ATOM 721 C CA . PHE A 1 97 ? 4.848 -10.236 -5.355 1.00 91.94 97 PHE A CA 1
ATOM 722 C C . PHE A 1 97 ? 4.591 -10.987 -4.039 1.00 91.94 97 PHE A C 1
ATOM 724 O O . PHE A 1 97 ? 3.463 -11.050 -3.535 1.00 91.94 97 PHE A O 1
ATOM 731 N N . ASN A 1 98 ? 5.644 -11.623 -3.519 1.00 92.00 98 ASN A N 1
ATOM 732 C CA . ASN A 1 98 ? 5.568 -12.555 -2.386 1.00 92.00 98 ASN A CA 1
ATOM 733 C C . ASN A 1 98 ? 6.439 -12.159 -1.190 1.00 92.00 98 ASN A C 1
ATOM 735 O O . ASN A 1 98 ? 6.361 -12.830 -0.168 1.00 92.00 98 ASN A O 1
ATOM 739 N N . GLN A 1 99 ? 7.272 -11.126 -1.312 1.00 94.75 99 GLN A N 1
ATOM 740 C CA . GLN A 1 99 ? 8.215 -10.699 -0.277 1.00 94.75 99 GLN A CA 1
ATOM 741 C C . GLN A 1 99 ? 8.058 -9.199 -0.059 1.00 94.75 99 GLN A C 1
ATOM 743 O O . GLN A 1 99 ? 8.211 -8.425 -0.999 1.00 94.75 99 GLN A O 1
ATOM 748 N N . PHE A 1 100 ? 7.739 -8.797 1.164 1.00 96.25 100 PHE A N 1
ATOM 749 C CA . PHE A 1 100 ? 7.411 -7.425 1.533 1.00 96.25 100 PHE A CA 1
ATOM 750 C C . PHE A 1 100 ? 8.452 -6.869 2.506 1.00 96.25 100 PHE A C 1
ATOM 752 O O . PHE A 1 100 ? 9.084 -7.617 3.254 1.00 96.25 100 PHE A O 1
ATOM 759 N N . PHE A 1 101 ? 8.569 -5.538 2.522 1.00 95.62 101 PHE A N 1
ATOM 760 C CA . PHE A 1 101 ? 9.620 -4.772 3.202 1.00 95.62 101 PHE A CA 1
ATOM 761 C C . PHE A 1 101 ? 11.020 -4.964 2.605 1.00 95.62 101 PHE A C 1
ATOM 763 O O . PHE A 1 101 ? 11.325 -5.954 1.947 1.00 95.62 101 PHE A O 1
ATOM 770 N N . TRP A 1 102 ? 11.904 -3.999 2.869 1.00 94.50 102 TRP A N 1
ATOM 771 C CA . TRP A 1 102 ? 13.290 -4.003 2.386 1.00 94.50 102 TRP A CA 1
ATOM 772 C C . TRP A 1 102 ? 14.120 -5.211 2.845 1.00 94.50 102 TRP A C 1
ATOM 774 O O . TRP A 1 102 ? 15.107 -5.553 2.202 1.00 94.50 102 TRP A O 1
ATOM 784 N N . ASP A 1 103 ? 13.751 -5.835 3.961 1.00 94.50 103 ASP A N 1
ATOM 785 C CA . ASP A 1 103 ? 14.411 -7.012 4.534 1.00 94.50 103 ASP A CA 1
ATOM 786 C C . ASP A 1 103 ? 13.618 -8.312 4.350 1.00 94.50 103 ASP A C 1
ATOM 788 O O . ASP A 1 103 ? 14.030 -9.342 4.880 1.00 94.50 103 ASP A O 1
ATOM 792 N N . GLY A 1 104 ? 12.498 -8.288 3.619 1.00 94.94 104 GLY A N 1
ATOM 793 C CA . GLY A 1 104 ? 11.686 -9.482 3.385 1.00 94.94 104 GLY A CA 1
ATOM 794 C C . GLY A 1 104 ? 11.040 -10.048 4.652 1.00 94.94 104 GLY A C 1
ATOM 795 O O . GLY A 1 104 ? 10.742 -11.238 4.702 1.00 94.94 104 GLY A O 1
ATOM 796 N N . LYS A 1 105 ? 10.846 -9.236 5.705 1.00 94.00 105 LYS A N 1
ATOM 797 C CA . LYS A 1 105 ? 10.332 -9.713 7.004 1.00 94.00 105 LYS A CA 1
ATOM 798 C C . LYS A 1 105 ? 8.894 -10.239 6.957 1.00 94.00 105 LYS A C 1
ATOM 800 O O . LYS A 1 105 ? 8.445 -10.808 7.946 1.00 94.00 105 LYS A O 1
ATOM 805 N N . VAL A 1 106 ? 8.175 -10.028 5.853 1.00 97.44 106 VAL A N 1
ATOM 806 C CA . VAL A 1 106 ? 6.869 -10.636 5.580 1.00 97.44 106 VAL A CA 1
ATOM 807 C C . VAL A 1 106 ? 6.915 -11.288 4.208 1.00 97.44 106 VAL A C 1
ATOM 809 O O . VAL A 1 106 ? 7.204 -10.611 3.223 1.00 97.44 106 VAL A O 1
ATOM 812 N N . GLY A 1 107 ? 6.568 -12.569 4.115 1.00 96.19 107 GLY A N 1
ATOM 813 C CA . GLY A 1 107 ? 6.509 -13.223 2.815 1.00 96.19 107 GLY A CA 1
ATOM 814 C C . GLY A 1 107 ? 5.819 -14.575 2.783 1.00 96.19 107 GLY A C 1
ATOM 815 O O . GLY A 1 107 ? 5.547 -15.181 3.817 1.00 96.19 107 GLY A O 1
ATOM 816 N N . LEU A 1 108 ? 5.523 -15.032 1.568 1.00 95.50 108 LEU A N 1
ATOM 817 C CA . LEU A 1 108 ? 4.971 -16.356 1.283 1.00 95.50 108 LEU A CA 1
ATOM 818 C C . LEU A 1 108 ? 6.116 -17.335 0.997 1.00 95.50 108 LEU A C 1
ATOM 820 O O . LEU A 1 108 ? 6.912 -17.101 0.085 1.00 95.50 108 LEU A O 1
ATOM 824 N N . GLY A 1 109 ? 6.199 -18.410 1.779 1.00 92.56 109 GLY A N 1
ATOM 825 C CA . GLY A 1 109 ? 7.143 -19.502 1.558 1.00 92.56 109 GLY A CA 1
ATOM 826 C C . GLY A 1 109 ? 6.666 -20.493 0.498 1.00 92.56 109 GLY A C 1
ATOM 827 O O . GLY A 1 109 ? 5.480 -20.571 0.176 1.00 92.56 109 GLY A O 1
ATOM 828 N N . ASP A 1 110 ? 7.600 -21.294 -0.017 1.00 92.44 110 ASP A N 1
ATOM 829 C CA . ASP A 1 110 ? 7.321 -22.330 -1.026 1.00 92.44 110 ASP A CA 1
ATOM 830 C C . ASP A 1 110 ? 6.405 -23.453 -0.501 1.00 92.44 110 ASP A C 1
ATOM 832 O O . ASP A 1 110 ? 5.790 -24.183 -1.276 1.00 92.44 110 ASP A O 1
ATOM 836 N N . ASP A 1 111 ? 6.297 -23.588 0.821 1.00 89.81 111 ASP A N 1
ATOM 837 C CA . ASP A 1 111 ? 5.388 -24.501 1.516 1.00 89.81 111 ASP A CA 1
ATOM 838 C C . ASP A 1 111 ? 3.952 -23.958 1.642 1.00 89.81 111 ASP A C 1
ATOM 840 O O . ASP A 1 111 ? 3.082 -24.631 2.195 1.00 89.81 111 ASP A O 1
ATOM 844 N N . GLY A 1 112 ? 3.701 -22.749 1.131 1.00 91.75 112 GLY A N 1
ATOM 845 C CA . GLY A 1 112 ? 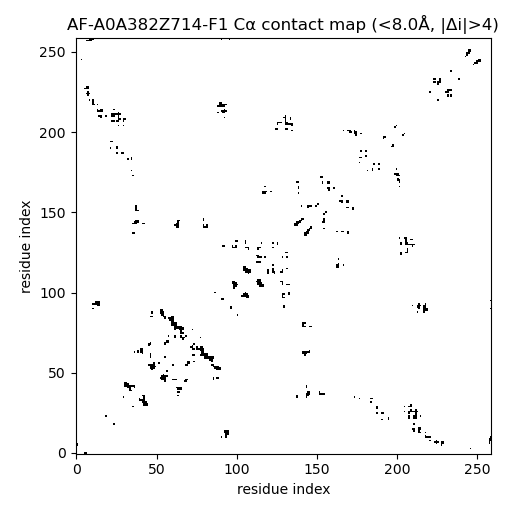2.408 -22.074 1.168 1.00 91.75 112 GLY A CA 1
ATOM 846 C C . GLY A 1 112 ? 2.119 -21.327 2.470 1.00 91.75 112 GLY A C 1
ATOM 847 O O . GLY A 1 112 ? 1.049 -20.732 2.584 1.00 91.75 112 GLY A O 1
ATOM 848 N N . ASN A 1 113 ? 3.045 -21.322 3.434 1.00 92.19 113 ASN A N 1
ATOM 849 C CA . ASN A 1 113 ? 2.883 -20.593 4.689 1.00 92.19 113 ASN A CA 1
ATOM 850 C C . ASN A 1 113 ? 3.324 -19.135 4.563 1.00 92.19 113 ASN A C 1
ATOM 852 O O . ASN A 1 113 ? 4.276 -18.804 3.852 1.00 92.19 113 ASN A O 1
ATOM 856 N N . ILE A 1 114 ? 2.662 -18.258 5.313 1.00 96.19 114 ILE A N 1
ATOM 857 C CA . ILE A 1 114 ? 3.070 -16.865 5.466 1.00 96.19 114 ILE A CA 1
ATOM 858 C C . ILE A 1 114 ? 4.002 -16.761 6.671 1.00 96.19 114 ILE A C 1
ATOM 860 O O . ILE A 1 114 ? 3.664 -17.152 7.789 1.00 96.19 114 ILE A O 1
ATOM 864 N N . TYR A 1 115 ? 5.177 -16.192 6.441 1.00 92.56 115 TYR A N 1
ATOM 865 C CA . TYR A 1 115 ? 6.197 -15.970 7.452 1.00 92.56 115 TYR A CA 1
ATOM 866 C C . TYR A 1 115 ? 6.274 -14.489 7.797 1.00 92.56 115 TYR A C 1
ATOM 868 O O . TYR A 1 115 ? 6.387 -13.648 6.906 1.00 92.56 115 TYR A O 1
ATOM 876 N N . SER A 1 116 ? 6.212 -14.175 9.092 1.00 94.50 116 SER A N 1
ATOM 877 C CA . SER A 1 116 ? 6.428 -12.823 9.602 1.00 94.50 116 SER A CA 1
ATOM 878 C C . SER A 1 116 ? 6.885 -12.799 11.059 1.00 94.50 116 SER A C 1
ATOM 880 O O . SER A 1 116 ? 6.918 -13.828 11.740 1.00 94.50 116 SER A O 1
ATOM 882 N N . GLN A 1 117 ? 7.166 -11.597 11.566 1.00 90.88 117 GLN A N 1
ATOM 883 C CA . GLN A 1 117 ? 7.446 -11.340 12.983 1.00 90.88 117 GLN A CA 1
ATOM 884 C C . GLN A 1 117 ? 6.253 -11.660 13.908 1.00 90.88 117 GLN A C 1
ATOM 886 O O . GLN A 1 117 ? 6.454 -11.804 15.112 1.00 90.88 117 GLN A O 1
ATOM 891 N N . LEU A 1 118 ? 5.034 -11.821 13.374 1.00 90.12 118 LEU A N 1
ATOM 892 C CA . LEU A 1 118 ? 3.853 -12.253 14.140 1.00 90.12 118 LEU A CA 1
ATOM 893 C C . LEU A 1 118 ? 3.854 -13.756 14.459 1.00 90.12 118 LEU A C 1
ATOM 895 O O . LEU A 1 118 ? 3.037 -14.212 15.262 1.00 90.12 118 LEU A O 1
ATOM 899 N N . GLY A 1 119 ? 4.749 -14.521 13.826 1.00 87.69 119 GLY A N 1
ATOM 900 C CA . GLY A 1 119 ? 4.739 -15.981 13.825 1.00 87.69 119 GLY A CA 1
ATOM 901 C C . GLY A 1 119 ? 3.821 -16.554 12.742 1.00 87.69 119 GLY A C 1
ATOM 902 O O . GLY A 1 119 ? 2.873 -15.905 12.292 1.00 87.69 119 GLY A O 1
ATOM 903 N N . THR A 1 120 ? 4.108 -17.782 12.307 1.00 87.12 120 THR A N 1
ATOM 904 C CA . THR A 1 120 ? 3.409 -18.447 11.194 1.00 87.12 120 THR A CA 1
ATOM 905 C C . THR A 1 120 ? 1.918 -18.646 11.474 1.00 87.12 120 THR A C 1
ATOM 907 O O . THR A 1 120 ? 1.093 -18.307 10.631 1.00 87.12 120 THR A O 1
ATOM 910 N N . ASP A 1 121 ? 1.554 -19.092 12.681 1.00 88.69 121 ASP A N 1
ATOM 911 C CA . ASP A 1 121 ? 0.153 -19.346 13.049 1.00 88.69 121 ASP A CA 1
ATOM 912 C C . ASP A 1 121 ? -0.715 -18.088 12.970 1.00 88.69 121 ASP A C 1
ATOM 914 O O . ASP A 1 121 ? -1.844 -18.142 12.487 1.00 88.69 121 ASP A O 1
ATOM 918 N N . MET A 1 122 ? -0.197 -16.946 13.434 1.00 92.31 122 MET A N 1
ATOM 919 C CA . MET A 1 122 ? -0.918 -15.676 13.353 1.00 92.31 122 MET A CA 1
ATOM 920 C C . MET A 1 122 ? -0.953 -15.156 11.915 1.00 92.31 122 MET A C 1
ATOM 922 O O . MET A 1 122 ? -2.003 -14.734 11.439 1.00 92.31 122 MET A O 1
ATOM 926 N N . SER A 1 123 ? 0.176 -15.226 11.207 1.00 93.94 123 SER A N 1
ATOM 927 C CA . SER A 1 123 ? 0.294 -14.739 9.826 1.00 93.94 123 SER A CA 1
ATOM 928 C C . SER A 1 123 ? -0.662 -15.461 8.877 1.00 93.94 123 SER A C 1
ATOM 930 O O . SER A 1 123 ? -1.282 -14.828 8.030 1.00 93.94 123 SER A O 1
ATOM 932 N N . ASN A 1 124 ? -0.844 -16.770 9.060 1.00 93.25 124 ASN A N 1
ATOM 933 C CA . ASN A 1 124 ? -1.746 -17.594 8.254 1.00 93.25 124 ASN A CA 1
ATOM 934 C C . ASN A 1 124 ? -3.242 -17.341 8.516 1.00 93.25 124 ASN A C 1
ATOM 936 O O . ASN A 1 124 ? -4.076 -17.903 7.810 1.00 93.25 124 ASN A O 1
ATOM 940 N N . LYS A 1 125 ? -3.612 -16.509 9.501 1.00 96.38 125 LYS A N 1
ATOM 941 C CA . LYS A 1 125 ? -5.006 -16.060 9.672 1.00 96.38 125 LYS A CA 1
ATOM 942 C C . LYS A 1 125 ? -5.394 -14.945 8.699 1.00 96.38 125 LYS A C 1
ATOM 944 O O . LYS A 1 125 ? -6.579 -14.690 8.509 1.00 96.38 125 LYS A O 1
ATOM 949 N N . PHE A 1 126 ? -4.413 -14.272 8.101 1.00 97.31 126 PHE A N 1
ATOM 950 C CA . PHE A 1 126 ? -4.642 -13.266 7.070 1.00 97.31 126 PHE A CA 1
ATOM 951 C C . PHE A 1 126 ? -4.878 -13.929 5.715 1.00 97.31 126 PHE A C 1
ATOM 953 O O . PHE A 1 126 ? -4.394 -15.027 5.447 1.00 97.31 126 PHE A O 1
ATOM 960 N N . SER A 1 127 ? -5.564 -13.227 4.813 1.00 96.06 127 SER A N 1
ATOM 961 C CA . SER A 1 127 ? -5.887 -13.769 3.486 1.00 96.06 127 SER A CA 1
ATOM 962 C C . SER A 1 127 ? -4.650 -13.982 2.607 1.00 96.06 127 SER A C 1
ATOM 964 O O . SER A 1 127 ? -4.675 -14.802 1.692 1.00 96.06 127 SER A O 1
ATOM 966 N N . ASN A 1 128 ? -3.585 -13.200 2.820 1.00 96.19 128 ASN A N 1
ATOM 967 C CA . ASN A 1 128 ? -2.292 -13.333 2.144 1.00 96.19 128 ASN A CA 1
ATOM 968 C C . ASN A 1 128 ? -1.213 -12.464 2.816 1.00 96.19 128 ASN A C 1
ATOM 970 O O . ASN A 1 128 ? -1.491 -11.651 3.695 1.00 96.19 128 ASN A O 1
ATOM 974 N N . ALA A 1 129 ? 0.030 -12.608 2.351 1.00 97.06 129 ALA A N 1
ATOM 975 C CA . ALA A 1 129 ? 1.182 -11.874 2.868 1.00 97.06 129 ALA A CA 1
ATOM 976 C C . ALA A 1 129 ? 1.091 -10.340 2.700 1.00 97.06 129 ALA A C 1
ATOM 978 O O . ALA A 1 129 ? 1.636 -9.625 3.536 1.00 97.06 129 ALA A O 1
ATOM 979 N N . LEU A 1 130 ? 0.368 -9.818 1.694 1.00 97.69 130 LEU A N 1
ATOM 980 C CA . LEU A 1 130 ? 0.135 -8.370 1.575 1.00 97.69 130 LEU A CA 1
ATOM 981 C C . LEU A 1 130 ? -0.738 -7.859 2.728 1.00 97.69 130 LEU A C 1
ATOM 983 O O . LEU A 1 130 ? -0.441 -6.813 3.293 1.00 97.69 130 LEU A O 1
ATOM 987 N N . ALA A 1 131 ? -1.773 -8.608 3.113 1.00 98.00 131 ALA A N 1
ATOM 988 C CA . ALA A 1 131 ? -2.627 -8.241 4.242 1.00 98.00 131 ALA A CA 1
ATOM 989 C C . ALA A 1 131 ? -1.858 -8.229 5.576 1.00 98.00 131 ALA A C 1
ATOM 991 O O . ALA A 1 131 ? -2.067 -7.337 6.393 1.00 98.00 131 ALA A O 1
ATOM 992 N N . VAL A 1 132 ? -0.912 -9.161 5.766 1.00 97.75 132 VAL A N 1
ATOM 993 C CA . VAL A 1 132 ? 0.022 -9.119 6.908 1.00 97.75 132 VAL A CA 1
ATOM 994 C C . VAL A 1 132 ? 0.910 -7.879 6.826 1.00 97.75 132 VAL A C 1
ATOM 996 O O . VAL A 1 132 ? 1.048 -7.152 7.805 1.00 97.75 132 VAL A O 1
ATOM 999 N N . ALA A 1 133 ? 1.502 -7.606 5.660 1.00 97.56 133 ALA A N 1
ATOM 1000 C CA . ALA A 1 133 ? 2.384 -6.458 5.480 1.00 97.56 133 ALA A CA 1
ATOM 1001 C C . ALA A 1 133 ? 1.669 -5.124 5.744 1.00 97.56 133 ALA A C 1
ATOM 1003 O O . ALA A 1 133 ? 2.257 -4.238 6.357 1.00 97.56 133 ALA A O 1
ATOM 1004 N N . ALA A 1 134 ? 0.399 -5.004 5.355 1.00 97.44 134 ALA A N 1
ATOM 1005 C CA . ALA A 1 134 ? -0.395 -3.791 5.525 1.00 97.44 134 ALA A CA 1
ATOM 1006 C C . ALA A 1 134 ? -0.614 -3.386 6.994 1.00 97.44 134 ALA A C 1
ATOM 1008 O O . ALA A 1 134 ? -0.828 -2.209 7.266 1.00 97.44 134 ALA A O 1
ATOM 1009 N N . VAL A 1 135 ? -0.534 -4.326 7.944 1.00 96.19 135 VAL A N 1
ATOM 1010 C CA . VAL A 1 135 ? -0.747 -4.035 9.376 1.00 96.19 135 VAL A CA 1
ATOM 1011 C C . VAL A 1 135 ? 0.531 -3.910 10.183 1.00 96.19 135 VAL A C 1
ATOM 1013 O O . VAL A 1 135 ? 0.480 -3.424 11.307 1.00 96.19 135 VAL A O 1
ATOM 1016 N N . MET A 1 136 ? 1.684 -4.310 9.641 1.00 94.94 136 MET A N 1
ATOM 1017 C CA . MET A 1 136 ? 2.947 -4.189 10.376 1.00 94.94 136 MET A CA 1
ATOM 1018 C C . MET A 1 136 ? 3.258 -2.744 10.800 1.00 94.94 136 MET A C 1
ATOM 1020 O O . MET A 1 136 ? 3.655 -2.586 11.950 1.00 94.94 136 MET A O 1
ATOM 1024 N N . PRO A 1 137 ? 3.026 -1.693 9.980 1.00 94.31 137 PRO A N 1
ATOM 1025 C CA . PRO A 1 137 ? 3.233 -0.302 10.404 1.00 94.31 137 PRO A CA 1
ATOM 1026 C C . PRO A 1 137 ? 2.431 0.110 11.653 1.00 94.31 137 PRO A C 1
ATOM 1028 O O . PRO A 1 137 ? 2.889 0.939 12.437 1.00 94.31 137 PRO A O 1
ATOM 10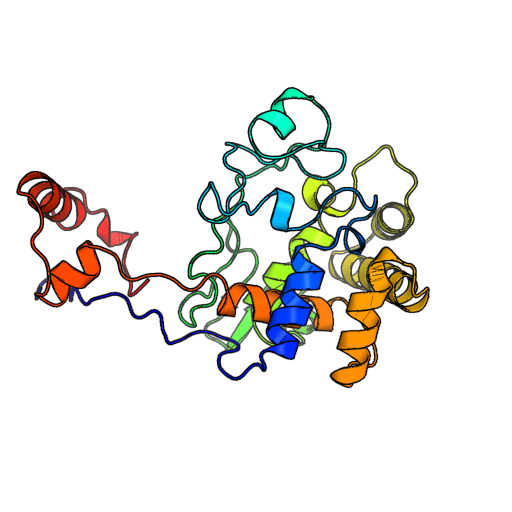31 N N . LEU A 1 138 ? 1.269 -0.516 11.895 1.00 92.06 138 LEU A N 1
ATOM 1032 C CA . LEU A 1 138 ? 0.441 -0.300 13.095 1.00 92.06 138 LEU A CA 1
ATOM 1033 C C . LEU A 1 138 ? 1.075 -0.874 14.370 1.00 92.06 138 LEU A C 1
ATOM 1035 O O . LEU A 1 138 ? 0.606 -0.607 15.473 1.00 92.06 138 LEU A O 1
ATOM 1039 N N . LEU A 1 139 ? 2.127 -1.680 14.224 1.00 89.69 139 LEU A N 1
ATOM 1040 C CA . LEU A 1 139 ? 2.879 -2.297 15.315 1.00 89.69 139 LEU A CA 1
ATOM 1041 C C . LEU A 1 139 ? 4.220 -1.593 15.572 1.00 89.69 139 LEU A C 1
ATOM 1043 O O . LEU A 1 139 ? 4.930 -1.952 16.518 1.00 89.69 139 LEU A O 1
ATOM 1047 N N . GLU A 1 140 ? 4.570 -0.612 14.737 1.00 88.38 140 GLU A N 1
ATOM 1048 C CA . GLU A 1 140 ? 5.858 0.071 14.762 1.00 88.38 140 GLU A CA 1
ATOM 1049 C C . GLU A 1 140 ? 5.757 1.415 15.491 1.00 88.38 140 GLU A C 1
ATOM 1051 O O . GLU A 1 140 ? 4.892 2.253 15.219 1.00 88.38 140 GLU A O 1
ATOM 1056 N N . ARG A 1 141 ? 6.683 1.623 16.434 1.00 82.56 141 ARG A N 1
ATOM 1057 C CA . ARG A 1 141 ? 6.731 2.813 17.303 1.00 82.56 141 ARG A CA 1
ATOM 1058 C C . ARG A 1 141 ? 6.936 4.097 16.522 1.00 82.56 141 ARG A C 1
ATOM 1060 O O . ARG A 1 141 ? 6.238 5.075 16.760 1.00 82.56 141 ARG A O 1
ATOM 1067 N N . ASP A 1 142 ? 7.883 4.059 15.598 1.00 86.06 142 ASP A N 1
ATOM 1068 C CA . ASP A 1 142 ? 8.321 5.238 14.860 1.00 86.06 142 ASP A CA 1
ATOM 1069 C C . ASP A 1 142 ? 7.429 5.516 13.643 1.00 86.06 142 ASP A C 1
ATOM 1071 O O . ASP A 1 142 ? 7.616 6.530 12.983 1.00 86.06 142 ASP A O 1
ATOM 1075 N N . GLU A 1 143 ? 6.467 4.633 13.344 1.00 87.69 143 GLU A N 1
ATOM 1076 C CA . GLU A 1 143 ? 5.531 4.781 12.227 1.00 87.69 143 GLU A CA 1
ATOM 1077 C C . GLU A 1 143 ? 4.164 5.268 12.727 1.00 87.69 143 GLU A C 1
ATOM 1079 O O . GLU A 1 143 ? 3.934 6.477 12.732 1.00 87.69 143 GLU A O 1
ATOM 1084 N N . LEU A 1 144 ? 3.271 4.367 13.170 1.00 87.38 144 LEU A N 1
ATOM 1085 C CA . LEU A 1 144 ? 1.897 4.726 13.557 1.00 87.38 144 LEU A CA 1
ATOM 1086 C C . LEU A 1 144 ? 1.601 4.662 15.063 1.00 87.38 144 LEU A C 1
ATOM 1088 O O . LEU A 1 144 ? 0.593 5.228 15.478 1.00 87.38 144 LEU A O 1
ATOM 1092 N N . ILE A 1 145 ? 2.423 4.025 15.908 1.00 82.56 145 ILE A N 1
ATOM 1093 C CA . ILE A 1 145 ? 2.112 3.943 17.353 1.00 82.56 145 ILE A CA 1
ATOM 1094 C C . ILE A 1 145 ? 2.464 5.234 18.115 1.00 82.56 145 ILE A C 1
ATOM 1096 O O . ILE A 1 145 ? 1.646 5.715 18.902 1.00 82.56 145 ILE A O 1
ATOM 1100 N N . GLY A 1 146 ? 3.684 5.757 17.955 1.00 69.19 146 GLY A N 1
ATOM 1101 C CA . GLY A 1 146 ? 4.286 6.725 18.888 1.00 69.19 146 GLY A CA 1
ATOM 1102 C C . GLY A 1 146 ? 5.474 6.135 19.658 1.00 69.19 146 GLY A C 1
ATOM 1103 O O . GLY A 1 146 ? 5.437 4.975 20.079 1.00 69.19 146 GLY A O 1
ATOM 1104 N N . SER A 1 147 ? 6.534 6.925 19.881 1.00 55.72 147 SER A N 1
ATOM 1105 C CA . SER A 1 147 ? 7.729 6.497 20.627 1.00 55.72 147 SER A CA 1
ATOM 1106 C C . SER A 1 147 ? 7.921 7.274 21.946 1.00 55.72 147 SER A C 1
ATOM 1108 O O . SER A 1 147 ? 7.828 8.494 22.006 1.00 55.72 147 SER A O 1
ATOM 1110 N N . GLY A 1 148 ? 8.188 6.545 23.037 1.00 46.91 148 GLY A N 1
ATOM 1111 C CA . GLY A 1 148 ? 9.200 6.874 24.057 1.00 46.91 148 GLY A CA 1
ATOM 1112 C C . GLY A 1 148 ? 9.081 8.124 24.943 1.00 46.91 148 GLY A C 1
ATOM 1113 O O . GLY A 1 148 ? 9.993 8.352 25.734 1.00 46.91 148 GLY A O 1
ATOM 1114 N N . GLY A 1 149 ? 8.011 8.912 24.862 1.00 45.03 149 GLY A N 1
ATOM 1115 C CA . GLY A 1 149 ? 7.752 10.028 25.789 1.00 45.03 149 GLY A CA 1
ATOM 1116 C C . GLY A 1 149 ? 6.272 10.352 26.002 1.00 45.03 149 GLY A C 1
ATOM 1117 O O . GLY A 1 149 ? 5.951 11.253 26.776 1.00 45.03 149 GLY A O 1
ATOM 1118 N N . ILE A 1 150 ? 5.380 9.620 25.329 1.00 52.09 150 ILE A N 1
ATOM 1119 C CA . ILE A 1 150 ? 3.954 9.927 25.258 1.00 52.09 150 ILE A CA 1
ATOM 1120 C C . ILE A 1 150 ? 3.131 8.813 25.894 1.00 52.09 150 ILE A C 1
ATOM 1122 O O . ILE A 1 150 ? 3.241 7.634 25.555 1.00 52.09 150 ILE A O 1
ATOM 1126 N N . ASP A 1 151 ? 2.289 9.242 26.829 1.00 58.00 151 ASP A N 1
ATOM 1127 C CA . ASP A 1 151 ? 1.250 8.455 27.466 1.00 58.00 151 ASP A CA 1
ATOM 1128 C C . ASP A 1 151 ? 0.041 8.328 26.514 1.00 58.00 151 ASP A C 1
ATOM 1130 O O . ASP A 1 151 ? -0.885 9.138 26.574 1.00 58.00 151 ASP A O 1
ATOM 1134 N N . ASN A 1 152 ? 0.064 7.333 25.619 1.00 64.50 152 ASN A N 1
ATOM 1135 C CA . ASN A 1 152 ? -1.122 6.904 24.869 1.00 64.50 152 ASN A CA 1
ATOM 1136 C C . ASN A 1 152 ? -1.456 5.427 25.149 1.00 64.50 152 ASN A C 1
ATOM 1138 O O . ASN A 1 152 ? -0.598 4.643 25.574 1.00 64.50 152 ASN A O 1
ATOM 1142 N N . GLU A 1 153 ? -2.725 5.056 24.950 1.00 64.75 153 GLU A N 1
ATOM 1143 C CA . GLU A 1 153 ? -3.241 3.729 25.312 1.00 64.75 153 GLU A CA 1
ATOM 1144 C C . GLU A 1 153 ? -2.537 2.596 24.548 1.00 64.75 153 GLU A C 1
ATOM 1146 O O . GLU A 1 153 ? -2.269 1.548 25.137 1.00 64.75 153 GLU A O 1
ATOM 1151 N N . ILE A 1 154 ? -2.155 2.819 23.283 1.00 64.56 154 ILE A N 1
ATOM 1152 C CA . ILE A 1 154 ? -1.454 1.823 22.457 1.00 64.56 154 ILE A CA 1
ATOM 1153 C C . ILE A 1 154 ? -0.017 1.612 22.951 1.00 64.56 154 ILE A C 1
ATOM 1155 O O . ILE A 1 154 ? 0.405 0.478 23.171 1.00 64.56 154 ILE A O 1
ATOM 1159 N N . SER A 1 155 ? 0.729 2.693 23.180 1.00 60.66 155 SER A N 1
ATOM 1160 C CA . SER A 1 155 ? 2.114 2.673 23.663 1.00 60.66 155 SER A CA 1
ATOM 1161 C C . SER A 1 155 ? 2.221 1.963 25.020 1.00 60.66 155 SER A C 1
ATOM 1163 O O . SER A 1 155 ? 3.006 1.021 25.175 1.00 60.66 155 SER A O 1
ATOM 1165 N N . LYS A 1 156 ? 1.325 2.298 25.965 1.00 63.28 156 LYS A N 1
ATOM 1166 C CA . LYS A 1 156 ? 1.197 1.612 27.267 1.00 63.28 156 LYS A CA 1
ATOM 1167 C C . LYS A 1 156 ? 0.950 0.113 27.128 1.00 63.28 156 LYS A C 1
ATOM 1169 O O . LYS A 1 156 ? 1.446 -0.673 27.933 1.00 63.28 156 LYS A O 1
ATOM 1174 N N . ALA A 1 157 ? 0.181 -0.297 26.124 1.00 61.22 157 ALA A N 1
ATOM 1175 C CA . ALA A 1 157 ? -0.169 -1.695 25.924 1.00 61.22 157 ALA A CA 1
ATOM 1176 C C . ALA A 1 157 ? 0.986 -2.538 25.338 1.00 61.22 157 ALA A C 1
ATOM 1178 O O . ALA A 1 157 ? 0.924 -3.768 25.413 1.00 61.22 157 ALA A O 1
ATOM 1179 N N . VAL A 1 158 ? 2.028 -1.898 24.782 1.00 62.22 158 VAL A N 1
ATOM 1180 C CA . VAL A 1 158 ? 3.069 -2.497 23.920 1.00 62.22 158 VAL A CA 1
ATOM 1181 C C . VAL A 1 158 ? 4.459 -2.592 24.579 1.00 62.22 158 VAL A C 1
ATOM 1183 O O . VAL A 1 158 ? 5.270 -3.417 24.146 1.00 62.22 158 VAL A O 1
ATOM 1186 N N . ASP A 1 159 ? 4.749 -1.803 25.620 1.00 54.47 159 ASP A N 1
ATOM 1187 C CA . ASP A 1 159 ? 6.114 -1.561 26.129 1.00 54.47 159 ASP A CA 1
ATOM 1188 C C . ASP A 1 159 ? 6.909 -2.784 26.645 1.00 54.47 159 ASP A C 1
ATOM 1190 O O . ASP A 1 159 ? 8.137 -2.716 26.691 1.00 54.47 159 ASP A O 1
ATOM 1194 N N . GLU A 1 160 ? 6.273 -3.932 26.919 1.00 48.97 160 GLU A N 1
ATOM 1195 C CA . GLU A 1 160 ? 6.929 -5.123 27.507 1.00 48.97 160 GLU A CA 1
ATOM 1196 C C . GLU A 1 160 ? 6.665 -6.456 26.765 1.00 48.97 160 GLU A C 1
ATOM 1198 O O . GLU A 1 160 ? 6.914 -7.536 27.302 1.00 48.97 160 GLU A O 1
ATOM 1203 N N . LYS A 1 161 ? 6.150 -6.423 25.528 1.00 53.34 161 LYS A N 1
ATOM 1204 C CA . LYS A 1 161 ? 5.515 -7.594 24.884 1.00 53.34 161 LYS A CA 1
ATOM 1205 C C . LYS A 1 161 ? 6.226 -8.125 23.623 1.00 53.34 161 LYS A C 1
ATOM 1207 O O . LYS A 1 161 ? 6.770 -7.354 22.831 1.00 53.34 161 LYS A O 1
ATOM 1212 N N . LEU A 1 162 ? 6.189 -9.451 23.411 1.00 64.94 162 LEU A N 1
ATOM 1213 C CA . LEU A 1 162 ? 6.568 -10.118 22.146 1.00 64.94 162 LEU A CA 1
ATOM 1214 C C . LEU A 1 162 ? 5.627 -9.657 21.009 1.00 64.94 162 LEU A C 1
ATOM 1216 O O . LEU A 1 162 ? 4.504 -9.250 21.279 1.00 64.94 162 LEU A O 1
ATOM 1220 N N . TYR A 1 163 ? 6.041 -9.709 19.734 1.00 68.69 163 TYR A N 1
ATOM 1221 C CA . TYR A 1 163 ? 5.259 -9.156 18.602 1.00 68.69 163 TYR A CA 1
ATOM 1222 C C . TYR A 1 163 ? 3.802 -9.650 18.531 1.00 68.69 163 TYR A C 1
ATOM 1224 O O . TYR A 1 163 ? 2.908 -8.863 18.235 1.00 68.69 163 TYR A O 1
ATOM 1232 N N . THR A 1 164 ? 3.536 -10.917 18.852 1.00 71.81 164 THR A N 1
ATOM 1233 C CA . THR A 1 164 ? 2.167 -11.456 18.921 1.00 71.81 164 THR A CA 1
ATOM 1234 C C . THR A 1 164 ? 1.351 -10.822 20.052 1.00 71.81 164 THR A C 1
ATOM 1236 O O . THR A 1 164 ? 0.176 -10.508 19.880 1.00 71.81 164 THR A O 1
ATOM 1239 N N . ASP A 1 165 ? 1.974 -10.574 21.202 1.00 78.94 165 ASP A N 1
ATOM 1240 C CA . ASP A 1 165 ? 1.325 -9.913 22.334 1.00 78.94 165 ASP A CA 1
ATOM 1241 C C . ASP A 1 165 ? 1.080 -8.423 22.042 1.00 78.94 165 ASP A C 1
ATOM 1243 O O . ASP A 1 165 ? 0.051 -7.881 22.447 1.00 78.94 165 ASP A O 1
ATOM 1247 N N . LYS A 1 166 ? 1.989 -7.773 21.297 1.00 81.75 166 LYS A N 1
ATOM 1248 C CA . LYS A 1 166 ? 1.788 -6.414 20.767 1.00 81.75 166 LYS A CA 1
ATOM 1249 C C . LYS A 1 166 ? 0.609 -6.369 19.805 1.00 81.75 166 LYS A C 1
ATOM 1251 O O . LYS A 1 166 ? -0.246 -5.507 19.948 1.00 81.75 166 LYS A O 1
ATOM 1256 N N . PHE A 1 167 ? 0.543 -7.317 18.872 1.00 89.31 167 PHE A N 1
ATOM 1257 C CA . PHE A 1 167 ? -0.549 -7.429 17.910 1.00 89.31 167 PHE A CA 1
ATOM 1258 C C . PHE A 1 167 ? -1.909 -7.506 18.605 1.00 89.31 167 PHE A C 1
ATOM 1260 O O . PHE A 1 167 ? -2.794 -6.710 18.309 1.00 89.31 167 PHE A O 1
ATOM 1267 N N . ASN A 1 168 ? -2.055 -8.411 19.576 1.00 89.81 168 ASN A N 1
ATOM 1268 C CA . ASN A 1 168 ? -3.308 -8.558 20.317 1.00 89.81 168 ASN A CA 1
ATOM 1269 C C . ASN A 1 168 ? -3.676 -7.272 21.072 1.00 89.81 168 ASN A C 1
ATOM 1271 O O . ASN A 1 168 ? -4.832 -6.864 21.059 1.00 89.81 168 ASN A O 1
ATOM 1275 N N . ALA A 1 169 ? -2.691 -6.616 21.690 1.00 88.06 169 ALA A N 1
ATOM 1276 C CA . ALA A 1 169 ? -2.909 -5.395 22.456 1.00 88.06 169 ALA A CA 1
ATOM 1277 C C . ALA A 1 169 ? -3.317 -4.201 21.570 1.00 88.06 169 ALA A C 1
ATOM 1279 O O . ALA A 1 169 ? -4.271 -3.497 21.888 1.00 88.06 169 ALA A O 1
ATOM 1280 N N . VAL A 1 170 ? -2.642 -4.005 20.433 1.00 89.38 170 VAL A N 1
ATOM 1281 C CA . VAL A 1 170 ? -3.006 -2.979 19.439 1.00 89.38 170 VAL A CA 1
ATOM 1282 C C . VAL A 1 170 ? -4.392 -3.275 18.863 1.00 89.38 170 VAL A C 1
ATOM 1284 O O . VAL A 1 170 ? -5.223 -2.374 18.767 1.00 89.38 170 VAL A O 1
ATOM 1287 N N . SER A 1 171 ? -4.673 -4.540 18.536 1.00 93.50 171 SER A N 1
ATOM 1288 C CA . SER A 1 171 ? -5.976 -4.953 18.011 1.00 93.50 171 SER A CA 1
ATOM 1289 C C . SER A 1 171 ? -7.108 -4.664 18.993 1.00 93.50 171 SER A C 1
ATOM 1291 O O . SER A 1 171 ? -8.151 -4.178 18.575 1.00 93.50 171 SER A O 1
ATOM 1293 N N . GLU A 1 172 ? -6.913 -4.904 20.291 1.00 92.69 172 GLU A N 1
ATOM 1294 C CA . GLU A 1 172 ? -7.912 -4.593 21.318 1.00 92.69 172 GLU A CA 1
ATOM 1295 C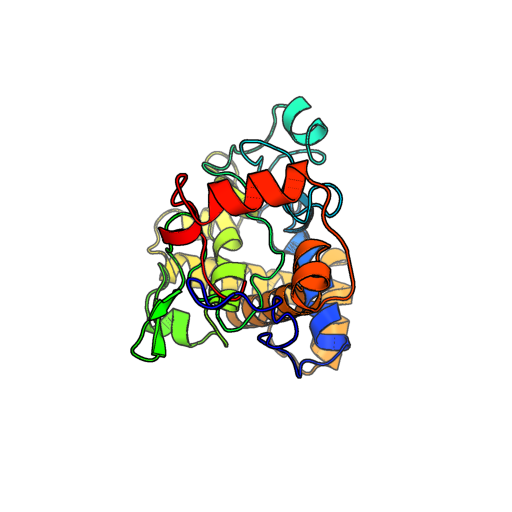 C . GLU A 1 172 ? -8.214 -3.087 21.394 1.00 92.69 172 GLU A C 1
ATOM 1297 O O . GLU A 1 172 ? -9.383 -2.693 21.421 1.00 92.69 172 GLU A O 1
ATOM 1302 N N . VAL A 1 173 ? -7.183 -2.234 21.368 1.00 91.19 173 VAL A N 1
ATOM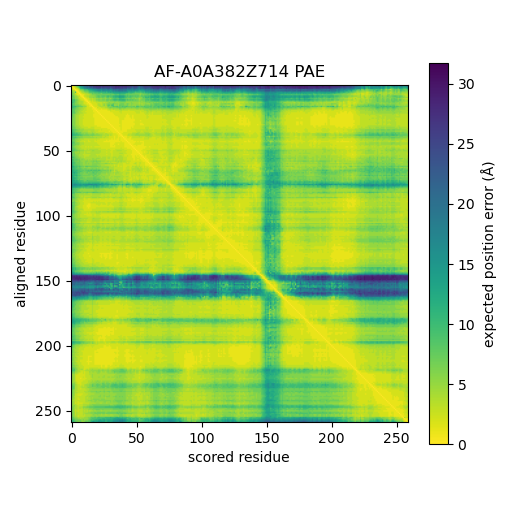 1303 C CA . VAL A 1 173 ? -7.367 -0.772 21.386 1.00 91.19 173 VAL A CA 1
ATOM 1304 C C . VAL A 1 173 ? -8.111 -0.297 20.139 1.00 91.19 173 VAL A C 1
ATOM 1306 O O . VAL A 1 173 ? -9.072 0.466 20.251 1.00 91.19 173 VAL A O 1
ATOM 1309 N N . ILE A 1 174 ? -7.725 -0.782 18.957 1.00 92.75 174 ILE A N 1
ATOM 1310 C CA . ILE A 1 174 ? -8.383 -0.429 17.695 1.00 92.75 174 ILE A CA 1
ATOM 1311 C C . ILE A 1 174 ? -9.850 -0.875 17.705 1.00 92.75 174 ILE A C 1
ATOM 1313 O O . ILE A 1 174 ? -10.735 -0.068 17.423 1.00 92.75 174 ILE A O 1
ATOM 1317 N N . VAL A 1 175 ? -10.136 -2.115 18.111 1.00 95.38 175 VAL A N 1
ATOM 1318 C CA . VAL A 1 175 ? -11.512 -2.624 18.224 1.00 95.38 175 VAL A CA 1
ATOM 1319 C C . VAL A 1 175 ? -12.355 -1.733 19.136 1.00 95.38 175 VAL A C 1
ATOM 1321 O O . VAL A 1 175 ? -13.477 -1.369 18.778 1.00 95.38 175 VAL A O 1
ATOM 1324 N N . ASN A 1 176 ? -11.827 -1.334 20.295 1.00 93.19 176 ASN A N 1
ATOM 1325 C CA . ASN A 1 176 ? -12.533 -0.445 21.219 1.00 93.19 176 ASN A CA 1
ATOM 1326 C C . ASN A 1 176 ? -12.761 0.951 20.625 1.00 93.19 176 ASN A C 1
ATOM 1328 O O . ASN A 1 176 ? -13.845 1.520 20.783 1.00 93.19 176 ASN A O 1
ATOM 1332 N N . LYS A 1 177 ? -11.782 1.483 19.890 1.00 92.06 177 LYS A N 1
ATOM 1333 C CA . LYS A 1 177 ? -11.887 2.774 19.206 1.00 92.06 177 LYS A CA 1
ATOM 1334 C C . LYS A 1 177 ? -12.990 2.767 18.151 1.00 92.06 177 LYS A C 1
ATOM 1336 O O . LYS A 1 177 ? -13.847 3.649 18.178 1.00 92.06 177 LYS A O 1
ATOM 1341 N N . PHE A 1 178 ? -13.057 1.741 17.304 1.00 94.38 178 PHE A N 1
ATOM 1342 C CA . PHE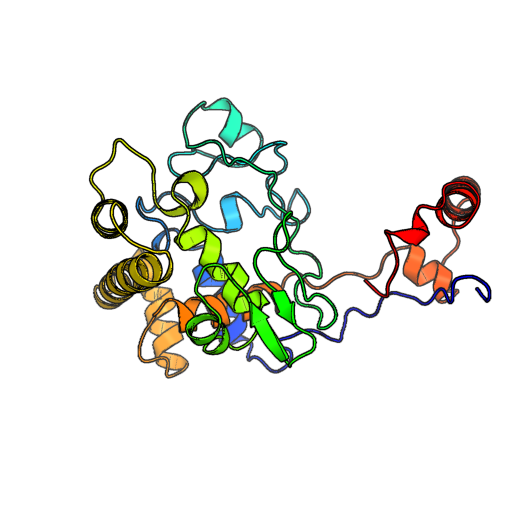 A 1 178 ? -14.147 1.596 16.333 1.00 94.38 178 PHE A CA 1
ATOM 1343 C C . PHE A 1 178 ? -15.503 1.361 17.014 1.00 94.38 178 PHE A C 1
ATOM 1345 O O . PHE A 1 178 ? -16.490 1.985 16.627 1.00 94.38 178 PHE A O 1
ATOM 1352 N N . LYS A 1 179 ? -15.561 0.577 18.102 1.00 92.88 179 LYS A N 1
ATOM 1353 C CA . LYS A 1 179 ? -16.789 0.390 18.905 1.00 92.88 179 LYS A CA 1
ATOM 1354 C C . LYS A 1 179 ? -17.304 1.685 19.538 1.00 92.88 179 LYS A C 1
ATOM 1356 O O . LYS A 1 179 ? -18.512 1.825 19.712 1.00 92.88 179 LYS A O 1
ATOM 1361 N N . SER A 1 180 ? -16.423 2.634 19.865 1.00 89.81 180 SER A N 1
ATOM 1362 C CA . SER A 1 180 ? -16.827 3.941 20.405 1.00 89.81 180 SER A CA 1
ATOM 1363 C C . SER A 1 180 ? -17.635 4.783 19.409 1.00 89.81 180 SER A C 1
ATOM 1365 O O . SER A 1 180 ? -18.385 5.664 19.828 1.00 89.81 180 SER A O 1
ATOM 1367 N N . ASN A 1 181 ? -17.513 4.483 18.108 1.00 85.69 181 ASN A N 1
ATOM 1368 C CA . ASN A 1 181 ? -18.202 5.158 17.012 1.00 85.69 181 ASN A CA 1
ATOM 1369 C C . ASN A 1 181 ? -18.053 6.689 17.059 1.00 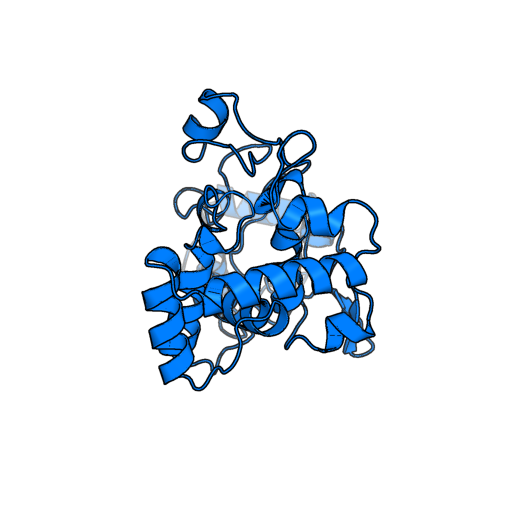85.69 181 ASN A C 1
ATOM 1371 O O . ASN A 1 181 ? -19.026 7.441 16.937 1.00 85.69 181 ASN A O 1
ATOM 1375 N N . SER A 1 182 ? -16.818 7.145 17.284 1.00 88.81 182 SER A N 1
ATOM 1376 C CA . SER A 1 182 ? -16.451 8.559 17.211 1.00 88.81 182 SER A CA 1
ATOM 1377 C C . SER A 1 182 ? -16.735 9.134 15.812 1.00 88.81 182 SER A C 1
ATOM 1379 O O . SER A 1 182 ? -16.813 8.379 14.839 1.00 88.81 182 SER A O 1
ATOM 1381 N N . PRO A 1 183 ? -16.850 10.469 15.660 1.00 91.06 183 PRO A N 1
ATOM 1382 C CA . PRO A 1 183 ? -17.022 11.095 14.347 1.00 91.06 183 PRO A CA 1
ATOM 1383 C C . PRO A 1 183 ? -16.010 10.620 13.293 1.00 91.06 183 PRO A C 1
ATOM 1385 O O . PRO A 1 183 ? -16.400 10.406 12.149 1.00 91.06 183 PRO A O 1
ATOM 1388 N N . ASP A 1 184 ? -14.763 10.367 13.699 1.00 87.62 184 ASP A N 1
ATOM 1389 C CA . ASP A 1 184 ? -13.665 9.958 12.810 1.00 87.62 184 ASP A CA 1
A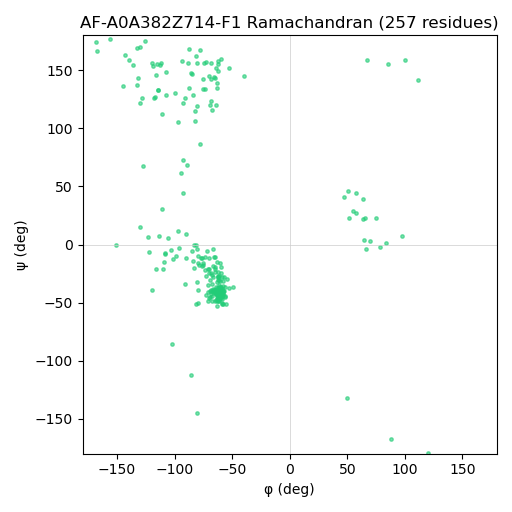TOM 1390 C C . ASP A 1 184 ? -13.752 8.493 12.346 1.00 87.62 184 ASP A C 1
ATOM 1392 O O . ASP A 1 184 ? -13.116 8.110 11.367 1.00 87.62 184 ASP A O 1
ATOM 1396 N N . THR A 1 185 ? -14.543 7.658 13.031 1.00 94.50 185 THR A N 1
ATOM 1397 C CA . THR A 1 185 ? -14.753 6.237 12.679 1.00 94.50 185 THR A CA 1
ATOM 1398 C C . THR A 1 185 ? -16.140 5.964 12.106 1.00 94.50 185 THR A C 1
ATOM 1400 O O . THR A 1 185 ? -16.394 4.873 11.600 1.00 94.50 185 THR A O 1
ATOM 1403 N N . LYS A 1 186 ? -17.041 6.952 12.148 1.00 94.62 186 LYS A N 1
ATOM 1404 C CA . LYS A 1 186 ? -18.460 6.780 11.829 1.00 94.62 186 LYS A CA 1
ATOM 1405 C C . LYS A 1 186 ? -18.704 6.253 10.416 1.00 94.62 186 LYS A C 1
ATOM 1407 O O . LYS A 1 186 ? -19.429 5.278 10.255 1.00 94.62 186 LYS A O 1
ATOM 1412 N N . GLU A 1 187 ? -18.102 6.878 9.408 1.00 96.19 187 GLU A N 1
ATOM 1413 C CA . GLU A 1 187 ? -18.281 6.469 8.007 1.00 96.19 187 GLU A CA 1
ATOM 1414 C C . GLU A 1 187 ? -17.755 5.046 7.767 1.00 96.19 187 GLU A C 1
ATOM 1416 O O . GLU A 1 187 ? -18.428 4.222 7.148 1.00 96.19 187 GLU A O 1
ATOM 1421 N N . ILE A 1 188 ? -16.591 4.730 8.344 1.00 97.56 188 ILE A N 1
ATOM 1422 C CA . ILE A 1 188 ? -15.985 3.396 8.280 1.00 97.56 188 ILE A CA 1
ATOM 1423 C C . ILE A 1 188 ? -16.917 2.362 8.922 1.00 97.56 188 ILE A C 1
ATOM 1425 O O . ILE A 1 188 ? -17.171 1.318 8.328 1.00 97.56 188 ILE A O 1
ATOM 1429 N N . ASN A 1 189 ? -17.474 2.660 10.098 1.00 97.12 189 ASN A N 1
ATOM 1430 C CA . ASN A 1 189 ? -18.392 1.771 10.811 1.00 97.12 189 ASN A CA 1
ATOM 1431 C C . ASN A 1 189 ? -19.700 1.529 10.050 1.00 97.12 189 ASN A C 1
ATOM 1433 O O . ASN A 1 189 ? -20.178 0.397 9.993 1.00 97.12 189 ASN A O 1
ATOM 1437 N N . GLU A 1 190 ? -20.289 2.573 9.464 1.00 96.62 190 GLU A N 1
ATOM 1438 C CA . GLU A 1 190 ? -21.525 2.460 8.681 1.00 96.62 190 GLU A CA 1
ATOM 1439 C C . GLU A 1 190 ? -21.320 1.566 7.449 1.00 96.62 190 GLU A C 1
ATOM 1441 O O . GLU A 1 190 ? -22.139 0.681 7.173 1.00 96.62 190 GLU A O 1
ATOM 1446 N N . LEU A 1 191 ? -20.202 1.738 6.737 1.00 97.88 191 LEU A N 1
ATOM 1447 C CA . LEU A 1 191 ? -19.868 0.905 5.583 1.00 97.88 191 LEU A CA 1
ATOM 1448 C C . LEU A 1 191 ? -19.484 -0.527 5.989 1.00 97.88 191 LEU A C 1
ATOM 1450 O O . LEU A 1 191 ? -19.942 -1.480 5.357 1.00 97.88 191 LEU A O 1
ATOM 1454 N N . ALA A 1 192 ? -18.724 -0.701 7.072 1.00 97.69 192 ALA A N 1
ATOM 1455 C CA . ALA A 1 192 ? -18.400 -2.016 7.627 1.00 97.69 192 ALA A CA 1
ATOM 1456 C C . ALA A 1 192 ? -19.672 -2.795 8.005 1.00 97.69 192 ALA A C 1
ATOM 1458 O O . ALA A 1 192 ? -19.824 -3.959 7.629 1.00 97.69 192 ALA A O 1
ATOM 1459 N N . GLN A 1 193 ? -20.642 -2.136 8.648 1.00 96.56 193 GLN A N 1
ATOM 1460 C CA . GLN A 1 193 ? -21.932 -2.741 8.982 1.00 96.56 193 GLN A CA 1
ATOM 1461 C C . GLN A 1 193 ? -22.720 -3.152 7.731 1.00 96.56 193 GLN A C 1
ATOM 1463 O O . GLN A 1 193 ? -23.296 -4.241 7.703 1.00 96.56 193 GLN A O 1
ATOM 1468 N N . LYS A 1 194 ? -22.736 -2.316 6.683 1.00 97.44 194 LYS A N 1
ATOM 1469 C CA . LYS A 1 194 ? -23.377 -2.639 5.395 1.00 97.44 194 LYS A CA 1
ATOM 1470 C C . LYS A 1 194 ? -22.771 -3.895 4.757 1.00 97.44 194 LYS A C 1
ATOM 1472 O O . LYS A 1 194 ? -23.504 -4.684 4.164 1.00 97.44 194 LYS A O 1
ATOM 1477 N N . LEU A 1 195 ? -21.460 -4.080 4.901 1.00 97.12 195 LEU A N 1
ATOM 1478 C CA . LEU A 1 195 ? -20.720 -5.247 4.417 1.00 97.12 195 LEU A CA 1
ATOM 1479 C C . LEU A 1 195 ? -20.833 -6.477 5.336 1.00 97.12 195 LEU A C 1
ATOM 1481 O O . LEU A 1 195 ? -20.334 -7.543 4.987 1.00 97.12 195 LEU A O 1
ATOM 1485 N N . GLY A 1 196 ? -21.506 -6.361 6.485 1.00 97.19 196 GLY A N 1
ATOM 1486 C CA . GLY A 1 196 ? -21.654 -7.456 7.447 1.00 97.19 196 GLY A CA 1
ATOM 1487 C C . GLY A 1 196 ? -20.387 -7.746 8.254 1.00 97.19 196 GLY A C 1
ATOM 1488 O O . GLY A 1 196 ? -20.226 -8.855 8.756 1.00 97.19 196 GLY A O 1
ATOM 1489 N N . ILE A 1 197 ? -19.484 -6.772 8.373 1.00 96.81 197 ILE A N 1
ATOM 1490 C CA . ILE A 1 197 ? -18.269 -6.881 9.181 1.00 96.81 197 ILE A CA 1
ATOM 1491 C C . ILE A 1 197 ? -18.634 -6.586 10.637 1.00 96.81 197 ILE A C 1
ATOM 1493 O O .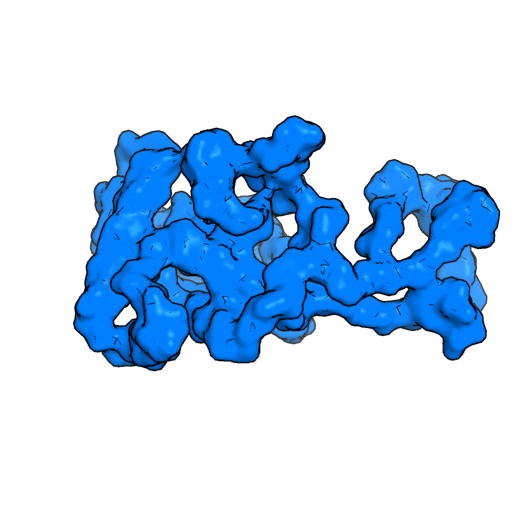 ILE A 1 197 ? -19.050 -5.479 10.975 1.00 96.81 197 ILE A O 1
ATOM 1497 N N . GLU A 1 198 ? -18.503 -7.596 11.496 1.00 90.75 198 GLU A N 1
ATOM 1498 C CA . GLU A 1 198 ? -18.907 -7.507 12.905 1.00 90.75 198 GLU A CA 1
ATOM 1499 C C . GLU A 1 198 ? -17.863 -6.807 13.786 1.00 90.75 198 GLU A C 1
ATOM 1501 O O . GLU A 1 198 ? -18.222 -6.147 14.763 1.00 90.75 198 GLU A O 1
ATOM 1506 N N . GLU A 1 199 ? -16.576 -6.942 13.456 1.00 93.94 199 GLU A N 1
ATOM 1507 C CA . GLU A 1 199 ? -15.481 -6.408 14.263 1.00 93.94 199 GLU A CA 1
ATOM 1508 C C . GLU A 1 199 ? -14.317 -5.906 13.397 1.00 93.94 199 GLU A C 1
ATOM 1510 O O . GLU A 1 199 ? -13.902 -6.558 12.443 1.00 93.94 199 GLU A O 1
ATOM 1515 N N . MET A 1 200 ? -13.777 -4.739 13.761 1.00 96.44 200 MET A N 1
ATOM 1516 C CA . MET A 1 200 ? -12.629 -4.104 13.105 1.00 96.44 200 MET A CA 1
ATOM 1517 C C . MET A 1 200 ? -11.324 -4.479 13.822 1.00 96.44 200 MET A C 1
ATOM 1519 O O . MET A 1 200 ? -10.642 -3.624 14.385 1.00 96.44 200 MET A O 1
ATOM 1523 N N . ASP A 1 201 ? -11.007 -5.774 13.855 1.00 96.75 201 ASP A N 1
ATOM 1524 C CA . ASP A 1 201 ? -9.731 -6.272 14.375 1.00 96.75 201 ASP A CA 1
ATOM 1525 C C . ASP A 1 201 ? -8.590 -6.087 13.358 1.00 96.75 201 ASP A C 1
ATOM 1527 O O . ASP A 1 201 ? -8.810 -5.782 12.180 1.00 96.75 201 ASP A O 1
ATOM 1531 N N . LEU A 1 202 ? -7.337 -6.259 13.793 1.00 96.56 202 LEU A N 1
ATOM 1532 C CA . LEU A 1 202 ? -6.189 -6.075 12.899 1.00 96.56 202 LEU A CA 1
ATOM 1533 C C . LEU A 1 202 ? -6.180 -7.065 11.723 1.00 96.56 202 LEU A C 1
ATOM 1535 O O . LEU A 1 202 ? -5.660 -6.733 10.663 1.00 96.56 202 LEU A O 1
ATOM 1539 N N . ILE A 1 203 ? -6.759 -8.260 11.866 1.00 97.81 203 ILE A N 1
ATOM 1540 C CA . ILE A 1 203 ? -6.842 -9.223 10.757 1.00 97.81 203 ILE A CA 1
ATOM 1541 C C . ILE A 1 203 ? -7.774 -8.679 9.669 1.00 97.81 203 ILE A C 1
ATOM 1543 O O . ILE A 1 203 ? -7.410 -8.636 8.490 1.00 97.81 203 ILE A O 1
ATOM 1547 N N . THR A 1 204 ? -8.954 -8.214 10.069 1.00 98.31 204 THR A N 1
ATOM 1548 C CA . THR A 1 204 ? -9.962 -7.612 9.193 1.00 98.31 204 THR A CA 1
ATOM 1549 C C . THR A 1 204 ? -9.421 -6.353 8.529 1.00 98.31 204 THR A C 1
ATOM 1551 O O . THR A 1 204 ? -9.467 -6.236 7.303 1.00 98.31 204 THR A O 1
ATOM 1554 N N . ILE A 1 205 ? -8.815 -5.454 9.306 1.00 98.38 205 ILE A N 1
ATOM 1555 C CA . ILE A 1 205 ? -8.192 -4.225 8.796 1.00 98.38 205 ILE A CA 1
ATOM 1556 C C . ILE A 1 205 ? -7.082 -4.549 7.796 1.00 98.38 205 ILE A C 1
ATOM 1558 O O . ILE A 1 205 ? -7.043 -3.950 6.725 1.00 98.38 205 ILE A O 1
ATOM 1562 N N . GLY A 1 206 ? -6.218 -5.527 8.080 1.00 98.25 206 GLY A N 1
ATOM 1563 C CA . GLY A 1 206 ? -5.162 -5.925 7.149 1.00 98.25 206 GLY A CA 1
ATOM 1564 C C . GLY A 1 206 ? -5.690 -6.472 5.832 1.00 98.25 206 GLY A C 1
ATOM 1565 O O . GLY A 1 206 ? -5.167 -6.138 4.769 1.00 98.25 206 GLY A O 1
ATOM 1566 N N . ASN A 1 207 ? -6.761 -7.266 5.873 1.00 98.44 207 ASN A N 1
ATOM 1567 C CA . ASN A 1 207 ? -7.416 -7.760 4.663 1.00 98.44 207 ASN A CA 1
ATOM 1568 C C . ASN A 1 207 ? -8.048 -6.620 3.843 1.00 98.44 207 ASN A C 1
ATOM 1570 O O . ASN A 1 207 ? -7.907 -6.613 2.619 1.00 98.44 207 ASN A O 1
ATOM 1574 N N . LEU A 1 208 ? -8.686 -5.640 4.489 1.00 98.56 208 LEU A N 1
ATOM 1575 C CA . LEU A 1 208 ? -9.293 -4.481 3.819 1.00 98.56 208 LEU A CA 1
ATOM 1576 C C . LEU A 1 208 ? -8.238 -3.535 3.230 1.00 98.56 208 LEU A C 1
ATOM 1578 O O . LEU A 1 208 ? -8.340 -3.148 2.066 1.00 98.56 208 LEU A O 1
ATOM 1582 N N . LEU A 1 209 ? -7.180 -3.224 3.984 1.00 98.69 209 LEU A N 1
ATOM 1583 C CA . LEU A 1 209 ? -6.043 -2.444 3.486 1.00 98.69 209 LEU A CA 1
ATOM 1584 C C . LEU A 1 209 ? -5.372 -3.153 2.306 1.00 98.69 209 LEU A C 1
ATOM 1586 O O . LEU A 1 209 ? -5.136 -2.537 1.270 1.00 98.69 209 LEU A O 1
ATOM 1590 N N . GLY A 1 210 ? -5.119 -4.461 2.419 1.00 98.25 210 GLY A N 1
ATOM 1591 C CA . GLY A 1 210 ? -4.568 -5.262 1.326 1.00 98.25 210 GLY A CA 1
ATOM 1592 C C . GLY A 1 210 ? -5.471 -5.282 0.089 1.00 98.25 210 GLY A C 1
ATOM 1593 O O . GLY A 1 210 ? -4.967 -5.228 -1.034 1.00 98.25 210 GLY A O 1
ATOM 1594 N N . THR A 1 211 ? -6.792 -5.306 0.286 1.00 98.38 211 THR A N 1
ATOM 1595 C CA . THR A 1 211 ? -7.794 -5.233 -0.788 1.00 98.38 211 THR A CA 1
ATOM 1596 C C . THR A 1 211 ? -7.722 -3.905 -1.529 1.00 98.38 211 THR A C 1
ATOM 1598 O O . THR A 1 211 ? -7.643 -3.907 -2.760 1.00 98.38 211 THR A O 1
ATOM 1601 N N . PHE A 1 212 ? -7.685 -2.786 -0.802 1.00 98.50 212 PHE A N 1
ATOM 1602 C CA . PHE A 1 212 ? -7.526 -1.458 -1.392 1.00 98.50 212 PHE A CA 1
ATOM 1603 C C . PHE A 1 212 ? -6.184 -1.315 -2.111 1.00 98.50 212 PHE A C 1
ATOM 1605 O O . PHE A 1 212 ? -6.165 -1.018 -3.301 1.00 98.50 212 PHE A O 1
ATOM 1612 N N . ILE A 1 213 ? -5.070 -1.620 -1.439 1.00 98.00 213 ILE A N 1
ATOM 1613 C CA . ILE A 1 213 ? -3.716 -1.490 -1.999 1.00 98.00 213 ILE A CA 1
ATOM 1614 C C . ILE A 1 213 ? -3.578 -2.286 -3.301 1.00 98.00 213 ILE A C 1
ATOM 1616 O O . ILE A 1 213 ? -3.027 -1.783 -4.280 1.00 98.00 213 ILE A O 1
ATOM 1620 N N . ALA A 1 214 ? -4.090 -3.521 -3.341 1.00 97.12 214 ALA A N 1
ATOM 1621 C CA . ALA A 1 214 ? -3.995 -4.356 -4.533 1.00 97.12 214 ALA A CA 1
ATOM 1622 C C . ALA A 1 214 ? -4.858 -3.859 -5.701 1.00 97.12 214 ALA A C 1
ATOM 1624 O O . ALA A 1 214 ? -4.495 -4.081 -6.860 1.00 97.12 214 ALA A O 1
ATOM 1625 N N . ASN A 1 215 ? -5.990 -3.214 -5.410 1.00 96.81 215 ASN A N 1
ATOM 1626 C CA . ASN A 1 215 ? -6.927 -2.747 -6.426 1.00 96.81 215 ASN A CA 1
ATOM 1627 C C . ASN A 1 215 ? -6.6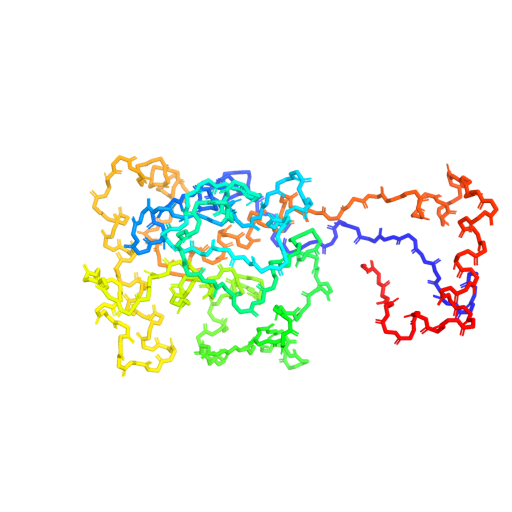56 -1.319 -6.906 1.00 96.81 215 ASN A C 1
ATOM 1629 O O . ASN A 1 215 ? -6.846 -1.054 -8.088 1.00 96.81 215 ASN A O 1
ATOM 1633 N N . GLU A 1 216 ? -6.184 -0.430 -6.043 1.00 96.19 216 GLU A N 1
ATOM 1634 C CA . GLU A 1 216 ? -5.892 0.957 -6.405 1.00 96.19 216 GLU A CA 1
ATOM 1635 C C . GLU A 1 216 ? -4.524 1.067 -7.082 1.00 96.19 216 GLU A C 1
ATOM 1637 O O . GLU A 1 216 ? -4.394 1.573 -8.195 1.00 96.19 216 GLU A O 1
ATOM 1642 N N . PHE A 1 217 ? -3.488 0.502 -6.459 1.00 95.44 217 PHE A N 1
ATOM 1643 C CA . PHE A 1 217 ? -2.102 0.703 -6.881 1.00 95.44 217 PHE A CA 1
ATOM 1644 C C . PHE A 1 217 ? -1.632 -0.385 -7.843 1.00 95.44 217 PHE A C 1
ATOM 1646 O O . PHE A 1 217 ? -0.530 -0.926 -7.723 1.00 95.44 217 PHE A O 1
ATOM 1653 N N . LYS A 1 218 ? -2.464 -0.735 -8.829 1.00 92.94 218 LYS A N 1
ATOM 1654 C CA . LYS A 1 218 ? -2.058 -1.663 -9.893 1.00 92.94 218 LYS A CA 1
ATOM 1655 C C . LYS A 1 218 ? -0.897 -1.059 -10.672 1.00 92.94 218 LYS A C 1
ATOM 1657 O O . LYS A 1 218 ? -0.781 0.152 -10.841 1.00 92.94 218 LYS A O 1
ATOM 1662 N N . CYS A 1 219 ? -0.030 -1.919 -11.185 1.00 89.12 219 CYS A N 1
ATOM 1663 C CA . CYS A 1 219 ? 0.947 -1.450 -12.150 1.00 89.12 219 CYS A CA 1
ATOM 1664 C C . CYS A 1 219 ? 0.257 -0.952 -13.427 1.00 89.12 219 CYS A C 1
ATOM 1666 O O . CYS A 1 219 ? -0.828 -1.412 -13.790 1.00 89.12 219 CYS A O 1
ATOM 1668 N N . SER A 1 220 ? 0.909 -0.018 -14.110 1.00 87.81 220 SER A N 1
ATOM 1669 C CA . SER A 1 220 ? 0.441 0.561 -15.363 1.00 87.81 220 SER A CA 1
ATOM 1670 C C . SER A 1 220 ? 1.343 0.159 -16.526 1.00 87.81 220 SER A C 1
ATOM 1672 O O . SER A 1 220 ? 2.521 -0.162 -16.353 1.00 87.81 220 SER A O 1
ATOM 1674 N N . GLU A 1 221 ? 0.772 0.167 -17.729 1.00 88.62 221 GLU A N 1
ATOM 1675 C CA . GLU A 1 221 ? 1.508 -0.116 -18.957 1.00 88.62 221 GLU A CA 1
ATOM 1676 C C . GLU A 1 221 ? 2.495 1.020 -19.267 1.00 88.62 221 GLU A C 1
ATOM 1678 O O . GLU A 1 221 ? 2.109 2.174 -19.486 1.00 88.62 221 GLU A O 1
ATOM 1683 N N . SER A 1 222 ? 3.784 0.693 -19.328 1.00 90.94 222 SER A N 1
ATOM 1684 C CA . SER A 1 222 ? 4.837 1.650 -19.653 1.00 90.94 222 SER A CA 1
ATOM 1685 C C . SER A 1 222 ? 5.076 1.767 -21.165 1.00 90.94 222 SER A C 1
ATOM 1687 O O . SER A 1 222 ? 4.664 0.934 -21.974 1.00 90.94 222 SER A O 1
ATOM 1689 N N . LEU A 1 223 ? 5.841 2.785 -21.579 1.00 93.25 223 LEU A N 1
ATOM 1690 C CA . LEU A 1 223 ? 6.341 2.878 -22.959 1.00 93.25 223 LEU A CA 1
ATOM 1691 C C . LEU A 1 223 ? 7.177 1.646 -23.358 1.00 93.25 223 LEU A C 1
ATOM 1693 O O . LEU A 1 223 ? 7.207 1.270 -24.531 1.00 93.25 223 LEU A O 1
ATOM 1697 N N . TYR A 1 224 ? 7.873 1.035 -22.397 1.00 91.31 224 TYR A N 1
ATOM 1698 C CA . TYR A 1 224 ? 8.672 -0.160 -22.641 1.00 91.31 224 TYR A CA 1
ATOM 1699 C C . TYR A 1 224 ? 7.785 -1.375 -22.934 1.00 91.31 224 TYR A C 1
ATOM 1701 O O . TYR A 1 224 ? 8.078 -2.114 -23.873 1.00 91.31 224 TYR A O 1
ATOM 1709 N N . ASP A 1 225 ? 6.666 -1.519 -22.222 1.00 91.00 225 ASP A N 1
ATOM 1710 C CA . ASP A 1 225 ? 5.675 -2.575 -22.463 1.00 91.00 225 ASP A CA 1
ATOM 1711 C C . ASP A 1 225 ? 5.072 -2.455 -23.866 1.00 91.00 225 ASP A C 1
ATOM 1713 O O . ASP A 1 225 ? 5.125 -3.407 -24.646 1.00 91.00 225 ASP A O 1
ATOM 1717 N N . LYS A 1 226 ? 4.647 -1.244 -24.253 1.00 92.81 226 LYS A N 1
ATOM 1718 C CA . LYS A 1 226 ? 4.158 -0.949 -25.614 1.00 92.81 226 LYS A CA 1
ATOM 1719 C C . LYS A 1 226 ? 5.203 -1.258 -26.684 1.00 92.81 226 LYS A C 1
ATOM 1721 O O . LYS A 1 226 ? 4.887 -1.800 -27.740 1.00 92.81 226 LYS A O 1
ATOM 1726 N N . TYR A 1 227 ? 6.475 -0.952 -26.425 1.00 92.56 227 TYR A N 1
ATOM 1727 C CA . TYR A 1 227 ? 7.563 -1.303 -27.342 1.00 92.56 227 TYR A CA 1
ATOM 1728 C C . TYR A 1 227 ? 7.739 -2.822 -27.480 1.00 92.56 227 TYR A C 1
ATOM 1730 O O . TYR A 1 227 ? 7.975 -3.316 -28.584 1.00 92.56 227 TYR A O 1
ATOM 1738 N N . LEU A 1 228 ? 7.620 -3.580 -26.386 1.00 90.62 228 LEU A N 1
ATOM 1739 C CA . LEU A 1 228 ? 7.690 -5.042 -26.426 1.00 90.62 228 LEU A CA 1
ATOM 1740 C C . LEU A 1 228 ? 6.493 -5.663 -27.158 1.00 90.62 228 LEU A C 1
ATOM 1742 O O . LEU A 1 228 ? 6.692 -6.662 -27.861 1.00 90.62 228 LEU A O 1
ATOM 1746 N N . ALA A 1 229 ? 5.306 -5.062 -27.046 1.00 90.44 229 ALA A N 1
ATOM 1747 C CA . ALA A 1 229 ? 4.103 -5.433 -27.795 1.00 90.44 229 ALA A CA 1
ATOM 1748 C C . ALA A 1 229 ? 4.198 -5.092 -29.296 1.00 90.44 229 ALA A C 1
ATOM 1750 O O . ALA A 1 229 ? 3.604 -5.777 -30.123 1.00 90.44 229 ALA A O 1
ATOM 1751 N N . GLY A 1 230 ? 5.039 -4.119 -29.663 1.00 92.56 230 GLY A N 1
ATOM 1752 C CA . GLY A 1 230 ? 5.206 -3.646 -31.043 1.00 92.56 230 GLY A CA 1
ATOM 1753 C C . GLY A 1 230 ? 4.405 -2.382 -31.369 1.00 92.56 230 GLY A C 1
ATOM 1754 O O . GLY A 1 230 ? 4.423 -1.936 -32.513 1.00 92.56 230 GLY A O 1
ATOM 1755 N N . ASP A 1 231 ? 3.775 -1.778 -30.362 1.00 94.62 231 ASP A N 1
ATOM 1756 C CA . ASP A 1 231 ? 2.854 -0.643 -30.485 1.00 94.62 231 ASP A CA 1
ATOM 1757 C C . ASP A 1 231 ? 3.524 0.717 -30.239 1.00 94.62 231 ASP A C 1
ATOM 1759 O O . ASP A 1 231 ? 2.899 1.771 -30.360 1.00 94.62 231 ASP A O 1
ATOM 1763 N N . ALA A 1 232 ? 4.813 0.725 -29.894 1.00 95.50 232 ALA A N 1
ATOM 1764 C CA . ALA A 1 232 ? 5.585 1.946 -29.700 1.00 95.50 232 ALA A CA 1
ATOM 1765 C C . ALA A 1 232 ? 7.027 1.807 -30.190 1.00 95.50 232 ALA A C 1
ATOM 1767 O O . ALA A 1 232 ? 7.562 0.713 -30.358 1.00 95.50 232 ALA A O 1
ATOM 1768 N N . THR A 1 233 ? 7.692 2.947 -30.374 1.00 95.81 233 THR A N 1
ATOM 1769 C CA . THR A 1 233 ? 9.119 3.015 -30.701 1.00 95.81 233 THR A CA 1
ATOM 1770 C C . THR A 1 233 ? 9.900 3.662 -29.571 1.00 95.81 233 THR A C 1
ATOM 1772 O O . THR A 1 233 ? 9.546 4.743 -29.106 1.00 95.81 233 THR A O 1
ATOM 1775 N N . LEU A 1 234 ? 11.018 3.049 -29.190 1.00 95.56 234 LEU A N 1
ATOM 1776 C CA . LEU A 1 234 ? 12.000 3.675 -28.311 1.00 95.56 234 LEU A CA 1
ATOM 1777 C C . LEU A 1 234 ? 12.972 4.551 -29.105 1.00 95.56 234 LEU A C 1
ATOM 1779 O O . LEU A 1 234 ? 13.369 4.208 -30.224 1.00 95.56 234 LEU A O 1
ATOM 1783 N N . THR A 1 235 ? 13.421 5.634 -28.478 1.00 97.38 235 THR A N 1
ATOM 1784 C CA . THR A 1 235 ? 14.552 6.437 -28.959 1.00 97.38 235 THR A CA 1
ATOM 1785 C C . THR A 1 235 ? 15.834 5.604 -28.993 1.00 97.38 235 THR A C 1
ATOM 1787 O O . THR A 1 235 ? 15.993 4.631 -28.249 1.00 97.38 235 THR A O 1
ATOM 1790 N N . ASP A 1 236 ? 16.810 6.017 -29.801 1.00 97.06 236 ASP A N 1
ATOM 1791 C CA . ASP A 1 236 ? 18.107 5.330 -29.852 1.00 97.06 236 ASP A CA 1
ATOM 1792 C C . ASP A 1 236 ? 18.827 5.342 -28.498 1.00 97.06 236 ASP A C 1
ATOM 1794 O O . ASP A 1 236 ? 19.535 4.394 -28.160 1.00 97.06 236 ASP A O 1
ATOM 1798 N N . SER A 1 237 ? 18.619 6.390 -27.694 1.00 97.62 237 SER A N 1
ATOM 1799 C CA . SER A 1 237 ? 19.156 6.460 -26.333 1.00 97.62 237 SER A CA 1
ATOM 1800 C C . SER A 1 237 ? 18.546 5.386 -25.428 1.00 97.62 237 SER A C 1
ATOM 1802 O O . SER A 1 237 ? 19.281 4.619 -24.806 1.00 97.62 237 SER A O 1
ATOM 1804 N N . GLN A 1 238 ? 17.215 5.250 -25.428 1.00 96.12 238 GLN A N 1
ATOM 1805 C CA . GLN A 1 238 ? 16.506 4.213 -24.666 1.00 96.12 238 GLN A CA 1
ATOM 1806 C C . GLN A 1 238 ? 16.916 2.800 -25.109 1.00 96.12 238 GLN A C 1
ATOM 1808 O O . GLN A 1 238 ? 17.165 1.940 -24.265 1.00 96.12 238 GLN A O 1
ATOM 1813 N N . LYS A 1 239 ? 17.082 2.562 -26.419 1.00 94.25 239 LYS A N 1
ATOM 1814 C CA . LYS A 1 239 ? 17.566 1.272 -26.948 1.00 94.25 239 LYS A CA 1
ATOM 1815 C C . LYS A 1 239 ? 18.983 0.944 -26.472 1.00 94.25 239 LYS A C 1
ATOM 1817 O O . LYS A 1 239 ? 19.237 -0.182 -26.049 1.00 94.25 239 LYS A O 1
ATOM 1822 N N . ARG A 1 240 ? 19.906 1.914 -26.491 1.00 95.44 240 ARG A N 1
ATOM 1823 C CA . ARG A 1 240 ? 21.265 1.732 -25.938 1.00 95.44 240 ARG A CA 1
ATOM 1824 C C . ARG A 1 240 ? 21.242 1.459 -24.432 1.00 95.44 240 ARG A C 1
ATOM 1826 O O . ARG A 1 240 ? 22.027 0.635 -23.955 1.00 95.44 240 ARG A O 1
ATOM 1833 N N . GLY A 1 241 ? 20.334 2.112 -23.706 1.00 95.19 241 GLY A N 1
ATOM 1834 C CA . GLY A 1 241 ? 20.063 1.845 -22.293 1.00 95.19 241 GLY A CA 1
ATOM 1835 C C . GLY A 1 241 ? 19.644 0.394 -22.063 1.00 95.19 241 GLY A C 1
ATOM 1836 O O . GLY A 1 241 ? 20.293 -0.307 -21.293 1.00 95.19 241 GLY A O 1
ATOM 1837 N N . ALA A 1 242 ? 18.656 -0.098 -22.816 1.00 92.12 242 ALA A N 1
ATOM 1838 C CA . ALA A 1 242 ? 18.205 -1.488 -22.743 1.00 92.12 242 ALA A CA 1
ATOM 1839 C C . ALA A 1 242 ? 19.331 -2.490 -23.062 1.00 92.12 242 ALA A C 1
ATOM 1841 O O . ALA A 1 242 ? 19.529 -3.452 -22.325 1.00 92.12 242 ALA A O 1
ATOM 1842 N N . ILE A 1 243 ? 20.134 -2.248 -24.106 1.00 92.19 243 ILE A N 1
ATOM 1843 C CA . ILE A 1 243 ? 21.297 -3.100 -24.431 1.00 92.19 243 ILE A CA 1
ATOM 1844 C C . ILE A 1 243 ? 22.289 -3.152 -23.263 1.00 92.19 243 ILE A C 1
ATOM 1846 O O . ILE A 1 243 ? 22.865 -4.203 -22.982 1.00 92.19 243 ILE A O 1
ATOM 1850 N N . THR A 1 244 ? 22.489 -2.032 -22.566 1.00 95.00 244 THR A N 1
ATOM 1851 C CA . THR A 1 244 ? 23.355 -1.993 -21.383 1.00 95.00 244 THR A CA 1
ATOM 1852 C C . THR A 1 244 ? 22.730 -2.753 -20.216 1.00 95.00 244 THR A C 1
ATOM 1854 O O . THR A 1 244 ? 23.420 -3.570 -19.616 1.00 95.00 244 THR A O 1
ATOM 1857 N N . PHE A 1 245 ? 21.443 -2.535 -19.939 1.00 94.19 245 PHE A N 1
ATOM 1858 C CA . PHE A 1 245 ? 20.707 -3.156 -18.836 1.00 94.19 245 PHE A CA 1
ATOM 1859 C C . PHE A 1 245 ? 20.709 -4.685 -18.921 1.00 94.19 245 PHE A C 1
ATOM 1861 O O . PHE A 1 245 ? 21.076 -5.368 -17.964 1.00 94.19 245 PHE A O 1
ATOM 1868 N N . TYR A 1 246 ? 20.352 -5.222 -20.089 1.00 90.94 246 TYR A N 1
ATOM 1869 C CA . TYR A 1 246 ? 20.290 -6.665 -20.304 1.00 90.94 246 TYR A CA 1
ATOM 1870 C C . TYR A 1 246 ? 21.672 -7.266 -20.564 1.00 90.94 246 TYR A C 1
ATOM 1872 O O . TYR A 1 246 ? 21.975 -8.336 -20.052 1.00 90.94 246 TYR A O 1
ATOM 1880 N N . GLY A 1 247 ? 22.534 -6.575 -21.314 1.00 91.12 247 GLY A N 1
ATOM 1881 C CA . GLY A 1 247 ? 23.865 -7.056 -21.678 1.00 91.12 247 GLY A CA 1
ATOM 1882 C C . GLY A 1 247 ? 24.929 -6.758 -20.621 1.00 91.12 247 GLY A C 1
ATOM 1883 O O . GLY A 1 247 ? 24.944 -7.323 -19.530 1.00 91.12 247 GLY A O 1
ATOM 1884 N N . LYS A 1 248 ? 25.875 -5.876 -20.968 1.00 93.94 248 LYS A N 1
ATOM 1885 C CA . LYS A 1 248 ? 27.116 -5.659 -20.198 1.00 93.94 248 LYS A CA 1
ATOM 1886 C C . LYS A 1 248 ? 26.911 -5.171 -18.758 1.00 93.94 248 LYS A C 1
ATOM 1888 O O . LYS A 1 248 ? 27.779 -5.403 -17.926 1.00 93.94 248 LYS A O 1
ATOM 1893 N N . GLY A 1 249 ? 25.806 -4.483 -18.477 1.00 94.69 249 GLY A N 1
ATOM 1894 C CA . GLY A 1 249 ? 25.467 -3.996 -17.140 1.00 94.69 249 GLY A CA 1
ATOM 1895 C C . GLY A 1 249 ? 24.944 -5.095 -16.221 1.00 94.69 249 GLY A C 1
ATOM 1896 O O . GLY A 1 249 ? 24.974 -4.919 -15.009 1.00 94.69 249 GLY A O 1
ATOM 1897 N N . ARG A 1 250 ? 24.498 -6.231 -16.783 1.00 92.69 250 ARG A N 1
ATOM 1898 C CA . ARG A 1 250 ? 23.953 -7.387 -16.055 1.00 92.69 250 ARG A CA 1
ATOM 1899 C C . ARG A 1 250 ? 22.840 -7.032 -15.061 1.00 92.69 250 ARG A C 1
ATOM 1901 O O . ARG A 1 250 ? 22.581 -7.799 -14.146 1.00 92.69 250 ARG A O 1
ATOM 1908 N N . CYS A 1 251 ? 22.150 -5.909 -15.242 1.00 94.38 251 CYS A N 1
ATOM 1909 C CA . CYS A 1 251 ? 21.118 -5.435 -14.320 1.00 94.38 251 CYS A CA 1
ATOM 1910 C C . CYS A 1 251 ? 19.975 -6.456 -14.204 1.00 94.38 251 CYS A C 1
ATOM 1912 O O . CYS A 1 251 ? 19.481 -6.733 -13.112 1.00 94.38 251 CYS A O 1
ATOM 1914 N N . ALA A 1 252 ? 19.641 -7.094 -15.329 1.00 91.44 252 ALA A N 1
ATOM 1915 C CA . ALA A 1 252 ? 18.634 -8.144 -15.417 1.00 91.44 252 ALA A CA 1
ATOM 1916 C C . ALA A 1 252 ? 18.994 -9.448 -14.678 1.00 91.44 252 ALA A C 1
ATOM 1918 O O . ALA A 1 252 ? 18.176 -10.355 -14.650 1.00 91.44 252 ALA A O 1
ATOM 1919 N N . SER A 1 253 ? 20.184 -9.598 -14.079 1.00 91.31 253 SER A N 1
ATOM 1920 C CA . SER A 1 253 ? 20.440 -10.766 -13.219 1.00 91.31 253 SER A CA 1
ATOM 1921 C C . SER A 1 253 ? 19.718 -10.680 -11.876 1.00 91.31 253 SER A C 1
ATOM 1923 O O . SER A 1 253 ? 19.533 -11.708 -11.235 1.00 91.31 253 SER A O 1
ATOM 1925 N N . CYS A 1 254 ? 19.355 -9.466 -11.448 1.00 89.88 254 CYS A N 1
ATOM 1926 C CA . CYS A 1 254 ? 18.620 -9.219 -10.206 1.00 89.88 254 CYS A CA 1
ATOM 1927 C C . CYS A 1 254 ? 17.275 -8.531 -10.478 1.00 89.88 254 CYS A C 1
ATOM 1929 O O . CYS A 1 254 ? 16.274 -8.885 -9.871 1.00 89.88 254 CYS A O 1
ATOM 1931 N N . HIS A 1 255 ? 17.230 -7.586 -11.422 1.00 90.19 255 HIS A N 1
ATOM 1932 C CA . HIS A 1 255 ? 16.007 -6.894 -11.836 1.00 90.19 255 HIS A CA 1
ATOM 1933 C C . HIS A 1 255 ? 15.370 -7.619 -13.021 1.00 90.19 255 HIS A C 1
ATOM 1935 O O . HIS A 1 255 ? 15.466 -7.180 -14.169 1.00 90.19 255 HIS A O 1
ATOM 1941 N N . SER A 1 256 ? 14.792 -8.779 -12.736 1.00 84.00 256 SER A N 1
ATOM 1942 C CA . SER A 1 256 ? 14.099 -9.614 -13.715 1.00 84.00 256 SER A CA 1
ATOM 1943 C C . SER A 1 256 ? 12.756 -10.071 -13.175 1.00 84.00 256 SER A C 1
ATOM 1945 O O . SER A 1 256 ? 12.484 -9.944 -11.985 1.00 84.00 256 SER A O 1
ATOM 1947 N N . GLY A 1 257 ? 11.947 -10.637 -14.062 1.00 80.25 257 GLY A N 1
ATOM 1948 C CA . GLY A 1 257 ? 10.602 -11.085 -13.750 1.00 80.25 257 GLY A CA 1
ATOM 1949 C C . GLY A 1 257 ? 9.579 -10.363 -14.608 1.00 80.25 257 GLY A C 1
ATOM 1950 O O . GLY A 1 257 ? 9.913 -9.554 -15.471 1.00 80.25 257 GLY A O 1
ATOM 1951 N N . SER A 1 258 ? 8.322 -10.714 -14.379 1.00 70.44 258 SER A N 1
ATOM 1952 C CA . SER A 1 258 ? 7.176 -10.184 -15.110 1.00 70.44 258 SER A CA 1
ATOM 1953 C C . SER A 1 258 ? 6.585 -8.924 -14.472 1.00 70.44 258 SER A C 1
ATOM 1955 O O . SER A 1 258 ? 5.493 -8.529 -14.871 1.00 70.44 258 SER A O 1
ATOM 1957 N N . LEU A 1 259 ? 7.255 -8.344 -13.464 1.00 68.56 259 LEU A N 1
ATOM 1958 C CA . LEU A 1 259 ? 6.822 -7.164 -12.718 1.00 68.56 259 LEU A CA 1
ATOM 1959 C C . LEU A 1 259 ? 7.898 -6.085 -12.638 1.00 68.56 259 LEU A C 1
ATOM 1961 O O . LEU A 1 259 ? 9.084 -6.446 -12.505 1.00 68.56 259 LEU A O 1
#

Sequence (259 aa):
KELYQLTPKECGDIRFRDASDDEVHLGKLLFESKALSGNDDIACINCHLDEFNITDGLPLAIGVEGIGEGMDRMSHGMGAIVARNAISLIGVGHKSFNQFFWDGKVGLGDDGNIYSQLGTDMSNKFSNALAVAAVMPLLERDELIGSGGIDNEISKAVDEKLYTDKFNAVSEVIVNKFKSNSPDTKEINELAQKLGIEEMDLITIGNLLGTFIANEFKCSESLYDKYLAGDATLTDSQKRGAITFYGKGRCASCHSGSL

Foldseek 3Di:
DVVFPDAFFDQQQFPLNVPDPLLLVLLVLQQPFLLLFQVRQDGVCQQQPVVVQGGQCDQWDFAPQFDHGRPNSVVVVTGFTHPGGGDHLAACRHPVNAADDPVSQWGADPVRFIHHQLGRVVCVLAPGRQLVRLCVLSLDCRHGYHDDPDDTQLCVQNVPDRSNSSLVSSQVVSQVSLVVCPPSNVVSNVSCVVVVNPTDGSRSSSNSNSSNSRVPNTHDGDLVNCVSVVNHDDDPVVVVVVCCCVPVVVVCVPPDDSD

Radius of gyration: 20.09 Å; Cα contacts (8 Å, |Δi|>4): 434; chains: 1; bounding box: 50×46×58 Å

Nearest PDB structures (foldseek):
  2vhd-assembly1_B  TM=7.779E-01  e=9.104E-05  Pseudomonas aeruginosa
  3hq8-assembly1_B  TM=6.936E-01  e=7.839E-04  Geobacter sulfurreducens
  3hq9-assembly1_A  TM=6.051E-01  e=2.599E-04  Geobacter sulfurreducens
  3hq8-assembly1_A  TM=6.185E-01  e=1.794E-03  Geobacter sulfurreducens
  3hq7-assembly1_A-2  TM=5.953E-01  e=1.896E-03  Geobacter sulfurreducens